Protein AF-K2BQQ5-F1 (afdb_monomer_lite)

Structure (mmCIF, N/CA/C/O backbone):
data_AF-K2BQQ5-F1
#
_entry.id   AF-K2BQQ5-F1
#
loop_
_atom_site.group_PDB
_atom_site.id
_atom_site.type_symbol
_atom_site.label_atom_id
_atom_site.label_alt_id
_atom_site.label_comp_id
_atom_site.label_asym_id
_atom_site.label_entity_id
_atom_site.label_seq_id
_atom_site.pdbx_PDB_ins_code
_atom_site.Cartn_x
_atom_site.Cartn_y
_atom_site.Cartn_z
_atom_site.occupancy
_atom_site.B_iso_or_equiv
_atom_site.auth_seq_id
_atom_site.auth_comp_id
_atom_site.auth_asym_id
_atom_site.auth_atom_id
_atom_site.pdbx_PDB_model_num
ATOM 1 N N . MET A 1 1 ? -31.093 -5.177 -7.494 1.00 52.03 1 MET A N 1
ATOM 2 C CA . MET A 1 1 ? -31.508 -5.587 -8.850 1.00 52.03 1 MET A CA 1
ATOM 3 C C . MET A 1 1 ? -31.051 -7.018 -9.042 1.00 52.03 1 MET A C 1
ATOM 5 O O . MET A 1 1 ? -29.874 -7.293 -8.826 1.00 52.03 1 MET A O 1
ATOM 9 N N . ARG A 1 2 ? -31.971 -7.949 -9.283 1.00 55.09 2 ARG A N 1
ATOM 10 C CA . ARG A 1 2 ? -31.617 -9.368 -9.445 1.00 55.09 2 ARG A CA 1
ATOM 11 C C . ARG A 1 2 ? -31.027 -9.550 -10.845 1.00 55.09 2 ARG A C 1
ATOM 13 O O . ARG A 1 2 ? -31.479 -8.901 -11.779 1.00 55.09 2 ARG A O 1
ATOM 20 N N . THR A 1 3 ? -30.048 -10.435 -11.018 1.00 44.47 3 THR A N 1
ATOM 21 C CA . THR A 1 3 ? -29.348 -10.665 -12.302 1.00 44.47 3 THR A CA 1
ATOM 22 C C . THR A 1 3 ? -30.302 -10.912 -13.482 1.00 44.47 3 THR A C 1
ATOM 24 O O . THR A 1 3 ? -30.025 -10.494 -14.602 1.00 44.47 3 THR A O 1
ATOM 27 N N . ALA A 1 4 ? -31.463 -11.520 -13.221 1.00 57.81 4 ALA A N 1
ATOM 28 C CA . ALA A 1 4 ? -32.513 -11.747 -14.213 1.00 57.81 4 ALA A CA 1
ATOM 29 C C . ALA A 1 4 ? -33.130 -10.449 -14.780 1.00 57.81 4 ALA A C 1
ATOM 31 O O . ALA A 1 4 ? -33.429 -10.393 -15.968 1.00 57.81 4 ALA A O 1
ATOM 32 N N . GLU A 1 5 ? -33.273 -9.398 -13.966 1.00 56.62 5 GLU A N 1
ATOM 33 C CA . GLU A 1 5 ? -33.827 -8.100 -14.394 1.00 56.62 5 GLU A CA 1
ATOM 34 C C . GLU A 1 5 ? -32.844 -7.345 -15.300 1.00 56.62 5 GLU A C 1
ATOM 36 O O . GLU A 1 5 ? -33.238 -6.698 -16.264 1.00 56.62 5 GLU A O 1
ATOM 41 N N . VAL A 1 6 ? -31.541 -7.472 -15.035 1.00 58.41 6 VAL A N 1
ATOM 42 C CA . VAL A 1 6 ? -30.493 -6.861 -15.869 1.00 58.41 6 VAL A CA 1
ATOM 43 C C . VAL A 1 6 ? -30.443 -7.525 -17.249 1.00 58.41 6 VAL A C 1
ATOM 45 O O . VAL A 1 6 ? -30.303 -6.845 -18.265 1.00 58.41 6 VAL A O 1
ATOM 48 N N . LEU A 1 7 ? -30.602 -8.850 -17.299 1.00 59.38 7 LEU A N 1
ATOM 49 C CA . LEU A 1 7 ? -30.617 -9.604 -18.553 1.00 59.38 7 LEU A CA 1
ATOM 50 C C . LEU A 1 7 ? -31.859 -9.305 -19.398 1.00 59.38 7 LEU A C 1
ATOM 52 O O . LEU A 1 7 ? -31.734 -9.205 -20.618 1.00 59.38 7 LEU A O 1
ATOM 56 N N . SER A 1 8 ? -33.032 -9.108 -18.785 1.00 62.56 8 SER A N 1
ATOM 57 C CA . SER A 1 8 ? -34.233 -8.730 -19.540 1.00 62.56 8 SER A CA 1
ATOM 58 C C . SER A 1 8 ? -34.084 -7.344 -20.173 1.00 62.56 8 SER A C 1
ATOM 60 O O . SER A 1 8 ? -34.366 -7.190 -21.356 1.00 62.56 8 SER A O 1
ATOM 62 N N . ILE A 1 9 ? -33.528 -6.368 -19.441 1.00 62.34 9 ILE A N 1
ATOM 63 C CA . ILE A 1 9 ? -33.223 -5.029 -19.974 1.00 62.34 9 ILE A CA 1
ATOM 64 C C . ILE A 1 9 ? -32.247 -5.120 -21.156 1.00 62.34 9 ILE A C 1
ATOM 66 O O . ILE A 1 9 ? -32.427 -4.441 -22.165 1.00 62.34 9 ILE A O 1
ATOM 70 N N . TYR A 1 10 ? -31.231 -5.983 -21.065 1.00 59.38 10 TYR A N 1
ATOM 71 C CA . TYR A 1 10 ? -30.264 -6.187 -22.146 1.00 59.38 10 TYR A CA 1
ATOM 72 C C . TYR A 1 10 ? -30.891 -6.833 -23.395 1.00 59.38 10 TYR A C 1
ATOM 74 O O . TYR A 1 10 ? -30.587 -6.439 -24.523 1.00 59.38 10 TYR A O 1
ATOM 82 N N . HIS A 1 11 ? -31.793 -7.801 -23.215 1.00 63.84 11 HIS A N 1
ATOM 83 C CA . HIS A 1 11 ? -32.534 -8.416 -24.319 1.00 63.84 11 HIS A CA 1
ATOM 84 C C . HIS A 1 11 ? -33.506 -7.438 -24.989 1.00 63.84 11 HIS A C 1
ATOM 86 O O . HIS A 1 11 ? -33.577 -7.406 -26.220 1.00 63.84 11 HIS A O 1
ATOM 92 N N . ASP A 1 12 ? -34.184 -6.601 -24.207 1.00 63.75 12 ASP A N 1
ATOM 93 C CA . ASP A 1 12 ? -35.063 -5.549 -24.720 1.00 63.75 12 ASP A CA 1
ATOM 94 C C . ASP A 1 12 ? -34.268 -4.488 -25.498 1.00 63.75 12 ASP A C 1
ATOM 96 O O . ASP A 1 12 ? -34.680 -4.073 -26.582 1.00 63.75 12 ASP A O 1
ATOM 100 N N . LEU A 1 13 ? -33.077 -4.115 -25.013 1.00 60.03 13 LEU A N 1
ATOM 101 C CA . LEU A 1 13 ? -32.143 -3.222 -25.709 1.00 60.03 13 LEU A CA 1
ATOM 102 C C . LEU A 1 13 ? -31.689 -3.789 -27.056 1.00 60.03 13 LEU A C 1
ATOM 104 O O . LEU A 1 13 ? -31.733 -3.085 -28.061 1.00 60.03 13 LEU A O 1
ATOM 108 N N . LYS A 1 14 ? -31.279 -5.063 -27.086 1.00 60.25 14 LYS A N 1
ATOM 109 C CA . LYS A 1 14 ? -30.797 -5.733 -28.303 1.00 60.25 14 LYS A CA 1
ATOM 110 C C . LYS A 1 14 ? -31.882 -5.846 -29.378 1.00 60.25 14 LYS A C 1
ATOM 112 O O . LYS A 1 14 ? -31.571 -5.795 -30.566 1.00 60.25 14 LYS A O 1
ATOM 117 N N . ASN A 1 15 ? -33.138 -6.015 -28.965 1.00 63.16 15 ASN A N 1
ATOM 118 C CA . ASN A 1 15 ? -34.256 -6.252 -29.876 1.00 63.16 15 ASN A CA 1
ATOM 119 C C . ASN A 1 15 ? -35.023 -4.977 -30.254 1.00 63.16 15 ASN A C 1
ATOM 121 O O . ASN A 1 15 ? -35.754 -4.976 -31.246 1.00 63.16 15 ASN A O 1
ATOM 125 N N . SER A 1 16 ? -34.866 -3.880 -29.510 1.00 56.69 16 SER A N 1
ATOM 126 C CA . SER A 1 16 ? -35.516 -2.618 -29.853 1.00 56.69 16 SER A CA 1
ATOM 127 C C . SER A 1 16 ? -34.658 -1.801 -30.828 1.00 56.69 16 SER A C 1
ATOM 129 O O . SER A 1 16 ? -33.499 -1.493 -30.568 1.00 56.69 16 SER A O 1
ATOM 131 N N . LYS A 1 17 ? -35.245 -1.359 -31.944 1.00 56.00 17 LYS A N 1
ATOM 132 C CA . LYS A 1 17 ? -34.658 -0.324 -32.820 1.00 56.00 17 LYS A CA 1
ATOM 133 C C . LYS A 1 17 ? -34.862 1.095 -32.257 1.00 56.00 17 LYS A C 1
ATOM 135 O O . LYS A 1 17 ? -34.929 2.051 -33.024 1.00 56.00 17 LYS A O 1
ATOM 140 N N . ASN A 1 18 ? -35.058 1.236 -30.943 1.00 52.03 18 ASN A N 1
ATOM 141 C CA . ASN A 1 18 ? -35.487 2.486 -30.325 1.00 52.03 18 ASN A CA 1
ATOM 142 C C . ASN A 1 18 ? -34.309 3.157 -29.588 1.00 52.03 18 ASN A C 1
ATOM 144 O O . ASN A 1 18 ? -33.896 2.664 -28.538 1.00 52.03 18 ASN A O 1
ATOM 148 N N . PRO A 1 19 ? -33.768 4.281 -30.093 1.00 52.72 19 PRO A N 1
ATOM 149 C CA . PRO A 1 19 ? -32.578 4.926 -29.528 1.00 52.72 19 PRO A CA 1
ATOM 150 C C . PRO A 1 19 ? -32.794 5.560 -28.138 1.00 52.72 19 PRO A C 1
ATOM 152 O O . PRO A 1 19 ? -31.834 6.014 -27.525 1.00 52.72 19 PRO A O 1
ATOM 155 N N . ASN A 1 20 ? -34.023 5.565 -27.606 1.00 52.50 20 ASN A N 1
ATOM 156 C CA . ASN A 1 20 ? -34.387 6.252 -26.360 1.00 52.50 20 ASN A CA 1
ATOM 157 C C . ASN A 1 20 ? -34.458 5.360 -25.099 1.00 52.50 20 ASN A C 1
ATOM 159 O O . ASN A 1 20 ? -34.984 5.797 -24.080 1.00 52.50 20 ASN A O 1
ATOM 163 N N . ILE A 1 21 ? -33.948 4.120 -25.102 1.00 50.88 21 ILE A N 1
ATOM 164 C CA . ILE A 1 21 ? -34.051 3.247 -23.907 1.00 50.88 21 ILE A CA 1
ATOM 165 C C . ILE A 1 21 ? -33.177 3.709 -22.723 1.00 50.88 21 ILE A C 1
ATOM 167 O O . ILE A 1 21 ? -33.479 3.373 -21.579 1.00 50.88 21 ILE A O 1
ATOM 171 N N . LEU A 1 22 ? -32.162 4.551 -22.940 1.00 46.50 22 LEU A N 1
ATOM 172 C CA . LEU A 1 22 ? -31.307 5.056 -21.854 1.00 46.50 22 LEU A CA 1
ATOM 173 C C . LEU A 1 22 ? -31.959 6.136 -20.966 1.00 46.50 22 LEU A C 1
ATOM 175 O O . LEU A 1 22 ? -31.332 6.571 -20.005 1.00 46.50 22 LEU A O 1
ATOM 179 N N . SER A 1 23 ? -33.195 6.567 -21.244 1.00 47.31 23 SER A N 1
ATOM 180 C CA . SER A 1 23 ? -33.850 7.655 -20.503 1.00 47.31 23 SER A CA 1
ATOM 181 C C . SER A 1 23 ? -35.069 7.244 -19.683 1.00 47.31 23 SER A C 1
ATOM 183 O O . SER A 1 23 ? -35.738 8.127 -19.151 1.00 47.31 23 SER A O 1
ATOM 185 N N . LYS A 1 24 ? -35.377 5.947 -19.519 1.00 47.53 24 LYS A N 1
ATOM 186 C CA . LYS A 1 24 ? -36.364 5.569 -18.496 1.00 47.53 24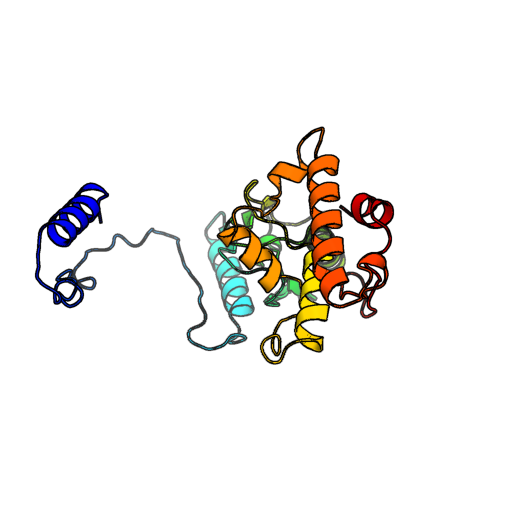 LYS A CA 1
ATOM 187 C C . LYS A 1 24 ? -35.735 5.850 -17.127 1.00 47.53 24 LYS A C 1
ATOM 189 O O . LYS A 1 24 ? -34.808 5.120 -16.766 1.00 47.53 24 LYS A O 1
ATOM 194 N N . PRO A 1 25 ? -36.185 6.872 -16.366 1.00 50.03 25 PRO A N 1
ATOM 195 C CA . PRO A 1 25 ? -35.745 7.010 -14.988 1.00 50.03 25 PRO A CA 1
ATOM 196 C C . PRO A 1 25 ? -36.033 5.679 -14.301 1.00 50.03 25 PRO A C 1
ATOM 198 O O . PRO A 1 25 ? -37.084 5.074 -14.534 1.00 50.03 25 PRO A O 1
ATOM 201 N N . LEU A 1 26 ? -35.071 5.188 -13.518 1.00 48.91 26 LEU A N 1
ATOM 202 C CA . LEU A 1 26 ? -35.299 4.055 -12.633 1.00 48.91 26 LEU A CA 1
ATOM 203 C C . LEU A 1 26 ? -36.566 4.378 -11.839 1.00 48.91 26 LEU A C 1
ATOM 205 O O . LEU A 1 26 ? -36.538 5.225 -10.954 1.00 48.91 26 LEU A O 1
ATOM 209 N N . ASN A 1 27 ? -37.681 3.726 -12.178 1.00 46.88 27 ASN A N 1
ATOM 210 C CA . ASN A 1 27 ? -38.967 3.882 -11.495 1.00 46.88 27 ASN A CA 1
ATOM 211 C C . ASN A 1 27 ? -38.942 3.069 -10.186 1.00 46.88 27 ASN A C 1
ATOM 213 O O . ASN A 1 27 ? -39.849 2.310 -9.859 1.00 46.88 27 ASN A O 1
ATOM 217 N N . LEU A 1 28 ? -37.802 3.154 -9.508 1.00 48.81 28 LEU A N 1
ATOM 218 C CA . LEU A 1 28 ? -37.502 2.631 -8.199 1.00 48.81 28 LEU A CA 1
ATOM 219 C C . LEU A 1 28 ? -37.540 3.853 -7.301 1.00 48.81 28 LEU A C 1
ATOM 221 O O . LEU A 1 28 ? -36.654 4.702 -7.371 1.00 48.81 28 LEU A O 1
ATOM 225 N N . ASP A 1 29 ? -38.573 3.950 -6.478 1.00 53.84 29 ASP A N 1
ATOM 226 C CA . ASP A 1 29 ? -38.572 4.893 -5.373 1.00 53.84 29 ASP A CA 1
ATOM 227 C C . ASP A 1 29 ? -37.562 4.385 -4.331 1.00 53.84 29 ASP A C 1
ATOM 229 O O . ASP A 1 29 ? -37.862 3.604 -3.428 1.00 53.84 29 ASP A O 1
ATOM 233 N N . ILE A 1 30 ? -36.299 4.773 -4.531 1.00 51.34 30 ILE A N 1
ATOM 234 C CA . ILE A 1 30 ? -35.154 4.385 -3.694 1.00 51.34 30 ILE A CA 1
ATOM 235 C C . ILE A 1 30 ? -35.372 4.849 -2.242 1.00 51.34 30 ILE A C 1
ATOM 237 O O . ILE A 1 30 ? -34.787 4.275 -1.321 1.00 51.34 30 ILE A O 1
ATOM 241 N N . LEU A 1 31 ? -36.223 5.864 -2.042 1.00 49.62 31 LEU A N 1
ATOM 242 C CA . LEU A 1 31 ? -36.568 6.439 -0.746 1.00 49.62 31 LEU A CA 1
ATOM 243 C C . LEU A 1 31 ? -37.692 5.660 -0.046 1.00 49.62 31 LEU A C 1
ATOM 245 O O . LEU A 1 31 ? -37.695 5.604 1.182 1.00 49.62 31 LEU A O 1
ATOM 249 N N . SER A 1 32 ? -38.605 5.027 -0.792 1.00 53.66 32 SER A N 1
ATOM 250 C CA . SER A 1 32 ? -39.644 4.145 -0.234 1.00 53.66 32 SER A CA 1
ATOM 251 C C . SER A 1 32 ? -39.184 2.704 -0.024 1.00 53.66 32 SER A C 1
ATOM 253 O O . SER A 1 32 ? -39.909 1.905 0.572 1.00 53.66 32 SER A O 1
ATOM 255 N N . MET A 1 33 ? -38.009 2.327 -0.537 1.00 53.94 33 MET A N 1
ATOM 256 C CA . MET A 1 33 ? -37.405 1.044 -0.199 1.00 53.94 33 MET A CA 1
ATOM 257 C C . MET A 1 33 ? -37.127 1.033 1.304 1.00 53.94 33 MET A C 1
ATOM 259 O O . MET A 1 33 ? -36.318 1.811 1.808 1.00 53.94 33 MET A O 1
ATOM 263 N N . ASN A 1 34 ? -37.817 0.146 2.021 1.00 52.16 34 ASN A N 1
ATOM 264 C CA . ASN A 1 34 ? -37.601 -0.098 3.439 1.00 52.16 34 ASN A CA 1
ATOM 265 C C . ASN A 1 34 ? -36.227 -0.774 3.582 1.00 52.16 34 ASN A C 1
ATOM 267 O O . ASN A 1 34 ? -36.113 -1.998 3.617 1.00 52.16 34 ASN A O 1
ATOM 271 N N . HIS A 1 35 ? -35.157 0.020 3.523 1.00 56.00 35 HIS A N 1
ATOM 272 C CA . HIS A 1 35 ? -33.807 -0.470 3.740 1.00 56.00 35 HIS A CA 1
ATOM 273 C C . HIS A 1 35 ? -33.745 -0.870 5.206 1.00 56.00 35 HIS A C 1
ATOM 275 O O . HIS A 1 35 ? -33.661 -0.006 6.081 1.00 56.00 35 HIS A O 1
ATOM 281 N N . GLU A 1 36 ? -33.776 -2.171 5.491 1.00 56.78 36 GLU A N 1
ATOM 282 C CA . GLU A 1 36 ? -33.209 -2.667 6.737 1.00 56.78 36 GLU A CA 1
ATOM 283 C C . GLU A 1 36 ? -31.756 -2.184 6.761 1.00 56.78 36 GLU A C 1
ATOM 285 O O . GLU A 1 36 ? -30.866 -2.755 6.124 1.00 56.78 36 GLU A O 1
ATOM 290 N N . LYS A 1 37 ? -31.517 -1.042 7.418 1.00 64.12 37 LYS A N 1
ATOM 291 C CA . LYS A 1 37 ? -30.169 -0.542 7.653 1.00 64.12 37 LYS A CA 1
ATOM 292 C C . LYS A 1 37 ? -29.438 -1.681 8.333 1.00 64.12 37 LYS A C 1
ATOM 294 O O . LYS A 1 37 ? -29.889 -2.132 9.385 1.00 64.12 37 LYS A O 1
ATOM 299 N N . ARG A 1 38 ? -28.330 -2.143 7.743 1.00 67.94 38 ARG A N 1
ATOM 300 C CA . ARG A 1 38 ? -27.499 -3.155 8.397 1.00 67.94 38 ARG A CA 1
ATOM 301 C C . ARG A 1 38 ? -27.178 -2.642 9.801 1.00 67.94 38 ARG A C 1
ATOM 303 O O . ARG A 1 38 ? -26.542 -1.586 9.912 1.00 67.94 38 ARG A O 1
ATOM 310 N N . PRO A 1 39 ? -27.658 -3.316 10.859 1.00 73.81 39 PRO A N 1
ATOM 311 C CA . PRO A 1 39 ? -27.447 -2.826 12.205 1.00 73.81 39 PRO A CA 1
ATOM 312 C C . PRO A 1 39 ? -25.942 -2.763 12.474 1.00 73.81 39 PRO A C 1
ATOM 314 O O . PRO A 1 39 ? -25.167 -3.564 11.951 1.00 73.81 39 PRO A O 1
ATOM 317 N N . ASN A 1 40 ? -25.524 -1.782 13.272 1.00 79.38 40 ASN A N 1
ATOM 318 C CA . ASN A 1 40 ? -24.129 -1.604 13.695 1.00 79.38 40 ASN A CA 1
ATOM 319 C C . ASN A 1 40 ? -23.122 -1.371 12.550 1.00 79.38 40 ASN A C 1
ATOM 321 O O . ASN A 1 40 ? -21.935 -1.631 12.718 1.00 79.38 40 ASN A O 1
ATOM 325 N N . SER A 1 41 ? -23.578 -0.873 11.398 1.00 83.94 41 SER A N 1
ATOM 326 C CA . SER A 1 41 ? -22.723 -0.543 10.253 1.00 83.94 41 SER A CA 1
ATOM 327 C C . SER A 1 41 ? -22.773 0.952 9.943 1.00 83.94 41 SER A C 1
ATOM 329 O O . SER A 1 41 ? -23.842 1.562 9.972 1.00 83.94 41 SER A O 1
ATOM 331 N N . ALA A 1 42 ? -21.624 1.541 9.616 1.00 86.12 42 ALA A N 1
ATOM 332 C CA . ALA A 1 42 ? -21.512 2.930 9.182 1.00 86.12 42 ALA A CA 1
ATOM 333 C C . ALA A 1 42 ? -20.458 3.054 8.073 1.00 86.12 42 ALA A C 1
ATOM 335 O O . ALA A 1 42 ? -19.422 2.394 8.135 1.00 86.12 42 ALA A O 1
ATOM 336 N N . SER A 1 43 ? -20.728 3.913 7.088 1.00 88.38 43 SER A N 1
ATOM 337 C CA . SER A 1 43 ? -19.748 4.376 6.098 1.00 88.38 43 SER A CA 1
ATOM 338 C C . SER A 1 43 ? -19.433 5.843 6.376 1.00 88.38 43 SER A C 1
ATOM 340 O O . SER A 1 43 ? -20.315 6.596 6.795 1.00 88.38 43 SER A O 1
ATOM 342 N N . VAL A 1 44 ? -18.180 6.239 6.168 1.00 87.38 44 VAL A N 1
ATOM 343 C CA . VAL A 1 44 ? -17.737 7.633 6.257 1.00 87.38 44 VAL A CA 1
ATOM 344 C C . VAL A 1 44 ? -17.085 7.984 4.930 1.00 87.38 44 VAL A C 1
ATOM 346 O O . VAL A 1 44 ? -16.051 7.423 4.573 1.00 87.38 44 VAL A O 1
A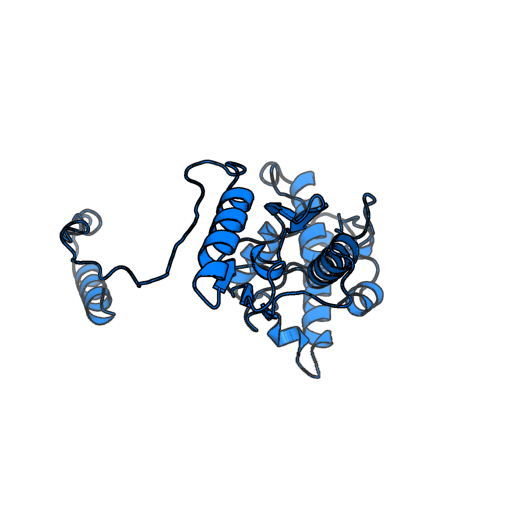TOM 349 N N . GLU A 1 45 ? -17.697 8.914 4.209 1.00 89.00 45 GLU A N 1
ATOM 350 C CA . GLU A 1 45 ? -17.305 9.308 2.856 1.00 89.00 45 GLU A CA 1
ATOM 351 C C . GLU A 1 45 ? -17.099 10.821 2.785 1.00 89.00 45 GLU A C 1
ATOM 353 O O . GLU A 1 45 ? -17.603 11.574 3.621 1.00 89.00 45 GLU A O 1
ATOM 358 N N . ASP A 1 46 ? -16.308 11.262 1.807 1.00 85.25 46 ASP A N 1
ATOM 359 C CA . ASP A 1 46 ? -16.108 12.685 1.539 1.00 85.25 46 ASP A CA 1
ATOM 360 C C . ASP A 1 46 ? -17.142 13.119 0.515 1.00 85.25 46 ASP A C 1
ATOM 362 O O . ASP A 1 46 ? -17.270 12.468 -0.519 1.00 85.25 46 ASP A O 1
ATOM 366 N N . ALA A 1 47 ? -17.849 14.212 0.777 1.00 87.19 47 ALA A N 1
ATOM 367 C CA . ALA A 1 47 ? -18.776 14.779 -0.198 1.00 87.19 47 ALA A CA 1
ATOM 368 C C . ALA A 1 47 ? -18.083 15.721 -1.202 1.00 87.19 47 ALA A C 1
ATOM 370 O O . ALA A 1 47 ? -18.728 16.189 -2.139 1.00 87.19 47 ALA A O 1
ATOM 371 N N . PHE A 1 48 ? -16.795 16.021 -1.001 1.00 85.44 48 PHE A N 1
ATOM 372 C CA . PHE A 1 48 ? -16.036 17.004 -1.770 1.00 85.44 48 PHE A CA 1
ATOM 373 C C . PHE A 1 48 ? -14.743 16.384 -2.334 1.00 85.44 48 PHE A C 1
ATOM 375 O O . PHE A 1 48 ? -14.685 15.195 -2.640 1.00 85.44 48 PHE A O 1
ATOM 382 N N . PHE A 1 49 ? -13.701 17.197 -2.524 1.00 79.75 49 PHE A N 1
ATOM 383 C CA . PHE A 1 49 ? -12.472 16.822 -3.230 1.00 79.75 49 PHE A CA 1
ATOM 384 C C . PHE A 1 49 ? -11.381 16.206 -2.336 1.00 79.75 49 PHE A C 1
ATOM 386 O O . PHE A 1 49 ? -10.234 16.109 -2.762 1.00 79.75 49 PHE A O 1
ATOM 393 N N . GLY A 1 50 ? -11.720 15.764 -1.121 1.00 78.94 50 GLY A N 1
ATOM 394 C CA . GLY A 1 50 ? -10.762 15.190 -0.171 1.00 78.94 50 GLY A CA 1
ATOM 395 C C . GLY A 1 50 ? -10.513 16.071 1.053 1.00 78.94 50 GLY A C 1
ATOM 396 O O . GLY A 1 50 ? -11.085 17.144 1.192 1.00 78.94 50 GLY A O 1
ATOM 397 N N . ASP A 1 51 ? -9.700 15.555 1.979 1.00 74.50 51 ASP A N 1
ATOM 398 C CA . ASP A 1 51 ? -9.210 16.246 3.185 1.00 74.50 51 ASP A CA 1
ATOM 399 C C . ASP A 1 51 ? -10.246 16.893 4.124 1.00 74.50 51 ASP A C 1
ATOM 401 O O . ASP A 1 51 ? -9.884 17.607 5.056 1.00 74.50 51 ASP A O 1
ATOM 405 N N . SER A 1 52 ? -11.529 16.529 4.020 1.00 81.00 52 SER A N 1
ATOM 406 C CA . SER A 1 52 ? -12.597 17.019 4.911 1.00 81.00 52 SER A CA 1
ATOM 407 C C . SER A 1 52 ? -12.529 16.481 6.359 1.00 81.00 52 SER A C 1
ATOM 409 O O . SER A 1 52 ? -13.486 16.611 7.119 1.00 81.00 52 SER A O 1
ATOM 411 N N . GLY A 1 53 ? -11.433 15.825 6.765 1.00 76.75 53 GLY A N 1
ATOM 412 C CA . GLY A 1 53 ? -11.247 15.319 8.135 1.00 76.75 53 GLY A CA 1
ATOM 413 C C . GLY A 1 53 ? -11.868 13.945 8.436 1.00 76.75 53 GLY A C 1
ATOM 414 O O . GLY A 1 53 ? -12.073 13.599 9.604 1.00 76.75 53 GLY A O 1
ATOM 415 N N . LYS A 1 54 ? -12.137 13.123 7.409 1.00 82.69 54 LYS A N 1
ATOM 416 C CA . LYS A 1 54 ? -12.723 11.769 7.545 1.00 82.69 54 LYS A CA 1
ATOM 417 C C . LYS A 1 54 ? -11.994 10.885 8.558 1.00 82.69 54 LYS A C 1
ATOM 419 O O . LYS A 1 54 ? -12.643 10.197 9.342 1.00 82.69 54 LYS A O 1
ATOM 424 N N . GLY A 1 55 ? -10.659 10.931 8.573 1.00 75.44 55 GLY A N 1
ATOM 425 C CA . GLY A 1 55 ? -9.832 10.132 9.483 1.00 75.44 55 GLY A CA 1
ATOM 426 C C . GLY A 1 55 ? -10.161 10.377 10.957 1.00 75.44 55 GLY A C 1
ATOM 427 O O . GLY A 1 55 ? -10.365 9.425 11.709 1.00 75.44 55 GLY A O 1
ATOM 428 N N . SER A 1 56 ? -10.336 11.644 11.348 1.00 78.12 56 SER A N 1
ATOM 429 C CA . SER A 1 56 ? -10.703 12.019 12.720 1.00 78.12 56 SER A CA 1
ATOM 430 C C . SER A 1 56 ? -12.111 11.540 13.092 1.00 78.12 56 SER A C 1
ATOM 432 O O . SER A 1 56 ? -12.338 11.039 14.197 1.00 78.12 56 SER A O 1
ATOM 434 N N . VAL A 1 57 ? -13.064 11.634 12.156 1.00 83.81 57 VAL A N 1
ATOM 435 C CA . VAL A 1 57 ? -14.432 11.119 12.345 1.00 83.81 57 VAL A CA 1
ATOM 436 C C . VAL A 1 57 ? -14.412 9.605 12.550 1.00 83.81 57 VAL A C 1
ATOM 438 O O . VAL A 1 57 ? -15.014 9.108 13.503 1.00 83.81 57 VAL A O 1
ATOM 441 N N . VAL A 1 58 ? -13.678 8.878 11.704 1.00 83.62 58 VAL A N 1
ATOM 442 C CA . VAL A 1 58 ? -13.511 7.423 11.806 1.00 83.62 58 VAL A CA 1
ATOM 443 C C . VAL A 1 58 ? -12.850 7.040 13.131 1.00 83.62 58 VAL A C 1
ATOM 445 O O . VAL A 1 58 ? -13.316 6.110 13.785 1.00 83.62 58 VAL A O 1
ATOM 448 N N . ALA A 1 59 ? -11.822 7.762 13.584 1.00 78.75 59 ALA A N 1
ATOM 449 C CA . ALA A 1 59 ? -11.166 7.501 14.867 1.00 78.75 59 ALA A CA 1
ATOM 450 C C . ALA A 1 59 ? -12.137 7.640 16.057 1.00 78.75 59 ALA A C 1
ATOM 452 O O . ALA A 1 59 ? -12.260 6.724 16.873 1.00 78.75 59 ALA A O 1
ATOM 453 N N . LYS A 1 60 ? -12.898 8.743 16.114 1.00 80.31 60 LYS A N 1
ATOM 454 C CA . LYS A 1 60 ? -13.918 8.978 17.155 1.00 80.31 60 LYS A CA 1
ATOM 455 C C . LYS A 1 60 ? -15.049 7.952 17.101 1.00 80.31 60 LYS A C 1
ATOM 457 O O . LYS A 1 60 ? -15.573 7.549 18.141 1.00 80.31 60 LYS A O 1
ATOM 462 N N . LEU A 1 61 ? -15.447 7.528 15.901 1.00 84.06 61 LEU A N 1
ATOM 463 C CA . LEU A 1 61 ? -16.467 6.498 15.730 1.00 84.06 61 LEU A CA 1
ATOM 464 C C . LEU A 1 61 ? -15.973 5.145 16.251 1.00 84.06 61 LEU A C 1
ATOM 466 O O . LEU A 1 61 ? -16.687 4.510 17.023 1.00 84.06 61 LEU A O 1
ATOM 470 N N . ASN A 1 62 ? -14.745 4.747 15.904 1.00 81.00 62 ASN A N 1
ATOM 471 C CA . ASN A 1 62 ? -14.118 3.536 16.434 1.00 81.00 62 ASN A CA 1
ATOM 472 C C . ASN A 1 62 ? -14.060 3.566 17.970 1.00 81.00 62 ASN A C 1
ATOM 474 O O . ASN A 1 62 ? -14.448 2.592 18.606 1.00 81.00 62 ASN A O 1
ATOM 478 N N . GLU A 1 63 ? -13.670 4.691 18.581 1.00 79.44 63 GLU A N 1
ATOM 479 C CA . GLU A 1 63 ? -13.642 4.832 20.046 1.00 79.44 63 GLU A CA 1
ATOM 480 C C . GLU A 1 63 ? -15.032 4.649 20.684 1.00 79.44 63 GLU A C 1
ATOM 482 O O . GLU A 1 63 ? -15.181 3.963 21.697 1.00 79.44 63 GLU A O 1
ATOM 487 N N . LYS A 1 64 ? -16.075 5.234 20.083 1.00 81.62 64 LYS A N 1
ATOM 488 C CA . LYS A 1 64 ? -17.455 5.085 20.568 1.00 81.62 64 LYS A CA 1
ATOM 489 C C . LYS A 1 64 ? -17.984 3.662 20.403 1.00 81.62 64 LYS A C 1
ATOM 491 O O . LYS A 1 64 ? -18.715 3.193 21.275 1.00 81.62 64 LYS A O 1
ATOM 496 N N . LEU A 1 65 ? -17.666 3.000 19.292 1.00 82.19 65 LEU A N 1
ATOM 497 C CA . LEU A 1 65 ? -18.133 1.645 19.000 1.00 82.19 65 LEU A CA 1
ATOM 498 C C . LEU A 1 65 ? -17.394 0.592 19.831 1.00 82.19 65 LEU A C 1
ATOM 500 O O . LEU A 1 65 ? -18.032 -0.353 20.283 1.00 82.19 65 LEU A O 1
ATOM 504 N N . ALA A 1 66 ? -16.109 0.802 20.126 1.00 78.88 66 ALA A N 1
ATOM 505 C CA . ALA A 1 66 ? -15.311 -0.103 20.955 1.00 78.88 66 ALA A CA 1
ATOM 506 C C . ALA A 1 66 ? -15.888 -0.274 22.369 1.00 78.88 66 ALA A C 1
ATOM 508 O O . ALA A 1 66 ? -15.836 -1.360 22.935 1.00 78.88 66 ALA A O 1
ATOM 509 N N . LYS A 1 67 ? -16.541 0.764 22.915 1.00 78.94 67 LYS A N 1
ATOM 510 C CA . LYS A 1 67 ? -17.249 0.695 24.211 1.00 78.94 67 LYS A CA 1
ATOM 511 C C . LYS A 1 67 ? -18.473 -0.232 24.191 1.00 78.94 67 LYS A C 1
ATOM 513 O O . LYS A 1 67 ? -18.991 -0.571 25.248 1.00 78.94 67 LYS A O 1
ATOM 518 N N . LYS A 1 68 ? -18.974 -0.596 23.007 1.00 79.81 68 LYS A N 1
ATOM 519 C CA . LYS A 1 68 ? -20.188 -1.406 22.820 1.00 79.81 68 LYS A CA 1
ATOM 520 C C . LYS A 1 68 ? -19.898 -2.841 22.379 1.00 79.81 68 LYS A C 1
ATOM 522 O O . LYS A 1 68 ? -20.815 -3.656 22.381 1.00 79.81 68 LYS A O 1
ATOM 527 N N . GLY A 1 69 ? -18.664 -3.149 21.982 1.00 80.75 69 GLY A N 1
ATOM 528 C CA . GLY A 1 69 ? -18.268 -4.475 21.520 1.00 80.75 69 GLY A CA 1
ATOM 529 C C . GLY A 1 69 ? -17.130 -4.436 20.504 1.00 80.75 69 GLY A C 1
ATOM 530 O O . GLY A 1 69 ? -16.452 -3.424 20.336 1.00 80.75 69 GLY A O 1
ATOM 531 N N . LYS A 1 70 ? -16.933 -5.563 19.811 1.00 83.88 70 LYS A N 1
ATOM 532 C CA . LYS A 1 70 ? -15.879 -5.727 18.804 1.00 83.88 70 LYS A CA 1
ATOM 533 C C . LYS A 1 70 ? -16.115 -4.813 17.599 1.00 83.88 70 LYS A C 1
ATOM 535 O O . LYS A 1 70 ? -17.218 -4.771 17.054 1.00 83.88 70 LYS A O 1
ATOM 540 N N . VAL A 1 71 ? -15.064 -4.123 17.160 1.00 88.69 71 VAL A N 1
ATOM 541 C CA . VAL A 1 71 ? -15.119 -3.167 16.046 1.00 88.69 71 VAL A CA 1
ATOM 542 C C . VAL A 1 71 ? -14.417 -3.726 14.816 1.00 88.69 71 VAL A C 1
ATOM 544 O O . VAL A 1 71 ? -13.308 -4.248 14.908 1.00 88.69 71 VAL A O 1
ATOM 547 N N . PHE A 1 72 ? -15.064 -3.575 13.661 1.00 90.88 72 PHE A N 1
ATOM 548 C CA . PHE A 1 72 ? -14.523 -3.913 12.350 1.00 90.88 72 PHE A CA 1
ATOM 549 C C . PHE A 1 72 ? -14.313 -2.612 11.571 1.00 90.88 72 PHE A C 1
ATOM 551 O O . PHE A 1 72 ? -15.276 -1.906 11.276 1.00 90.88 72 PHE A O 1
ATOM 558 N N . SER A 1 73 ? -13.062 -2.280 11.257 1.00 91.69 73 SER A N 1
ATOM 559 C CA . SER A 1 73 ? -12.695 -1.055 10.540 1.00 91.69 73 SER A CA 1
ATOM 560 C C . SER A 1 73 ? -12.184 -1.404 9.148 1.00 91.69 73 SER A C 1
ATOM 562 O O . SER A 1 73 ? -11.045 -1.832 8.988 1.00 91.69 73 SER A O 1
ATOM 564 N N . LEU A 1 74 ? -13.011 -1.194 8.130 1.00 92.62 74 LEU A N 1
ATOM 565 C CA . LEU A 1 74 ? -12.681 -1.491 6.738 1.00 92.62 74 LEU A CA 1
ATOM 566 C C . LEU A 1 74 ? -12.227 -0.228 6.006 1.00 92.62 74 LEU A C 1
ATOM 568 O O . LEU A 1 74 ? -12.905 0.798 6.064 1.00 92.62 74 LEU A O 1
ATOM 572 N N . ARG A 1 75 ? -11.142 -0.326 5.237 1.00 92.75 75 ARG A N 1
ATOM 573 C CA . ARG A 1 75 ? -10.848 0.638 4.175 1.00 92.75 75 ARG A CA 1
ATOM 574 C C . ARG A 1 75 ? -11.188 0.000 2.836 1.00 92.75 75 ARG A C 1
ATOM 576 O O . ARG A 1 75 ? -10.623 -1.021 2.464 1.00 92.75 75 ARG A O 1
ATOM 583 N N . ALA A 1 76 ? -12.195 0.563 2.171 1.00 91.00 76 ALA A N 1
ATOM 584 C CA . ALA A 1 76 ? -12.836 -0.086 1.032 1.00 91.00 76 ALA A CA 1
ATOM 585 C C . ALA A 1 76 ? -12.064 0.095 -0.280 1.00 91.00 76 ALA A C 1
ATOM 587 O O . ALA A 1 76 ? -11.968 -0.867 -1.038 1.00 91.00 76 ALA A O 1
ATOM 588 N N . ASN A 1 77 ? -11.537 1.302 -0.527 1.00 91.88 77 ASN A N 1
ATOM 589 C CA . ASN A 1 77 ? -10.941 1.709 -1.801 1.00 91.88 77 ASN A CA 1
ATOM 590 C C . ASN A 1 77 ? -9.743 2.658 -1.613 1.00 91.88 77 ASN A C 1
ATOM 592 O O . ASN A 1 77 ? -9.518 3.194 -0.523 1.00 91.88 77 ASN A O 1
ATOM 596 N N . GLY A 1 78 ? -9.020 2.915 -2.705 1.00 90.88 78 GLY A N 1
ATOM 597 C CA . GLY A 1 78 ? -7.919 3.880 -2.764 1.00 90.88 78 GLY A CA 1
ATOM 598 C C . GLY A 1 78 ? -6.560 3.236 -2.491 1.00 90.88 78 GLY A C 1
ATOM 599 O O . GLY A 1 78 ? -6.330 2.098 -2.865 1.00 90.88 78 GLY A O 1
ATOM 600 N N . GLY A 1 79 ? -5.652 3.961 -1.850 1.00 92.38 79 GLY A N 1
ATOM 601 C CA . GLY A 1 79 ? -4.317 3.477 -1.484 1.00 92.38 79 GLY A CA 1
ATOM 602 C C . GLY A 1 79 ? -3.677 4.432 -0.482 1.00 92.38 79 GLY A C 1
ATOM 603 O O . GLY A 1 79 ? -4.404 5.108 0.258 1.00 92.38 79 GLY A O 1
ATOM 604 N N . ALA A 1 80 ? -2.351 4.572 -0.522 1.00 89.31 80 ALA A N 1
ATOM 605 C CA . ALA A 1 80 ? -1.561 5.462 0.341 1.00 89.31 80 ALA A CA 1
ATOM 606 C C . ALA A 1 80 ? -1.750 6.980 0.069 1.00 89.31 80 ALA A C 1
ATOM 608 O O . ALA A 1 80 ? -0.885 7.792 0.385 1.00 89.31 80 ALA A O 1
ATOM 609 N N . ASN A 1 81 ? -2.874 7.378 -0.538 1.00 81.69 81 ASN A N 1
ATOM 610 C CA . ASN A 1 81 ? -3.151 8.757 -0.961 1.00 81.69 81 ASN A CA 1
ATOM 611 C C . ASN A 1 81 ? -3.654 9.664 0.158 1.00 81.69 81 ASN A C 1
ATOM 613 O O . ASN A 1 81 ? -3.511 10.876 0.066 1.00 81.69 81 ASN A O 1
ATOM 617 N N . ALA A 1 82 ? -4.321 9.094 1.160 1.00 73.31 82 ALA A N 1
ATOM 618 C CA . ALA A 1 82 ? -4.970 9.860 2.215 1.00 73.31 82 ALA A CA 1
ATOM 619 C C . ALA A 1 82 ? -4.330 9.529 3.556 1.00 73.31 82 ALA A C 1
ATOM 621 O O . ALA A 1 82 ? -4.298 8.354 3.931 1.00 73.31 82 ALA A O 1
ATOM 622 N N . GLY A 1 83 ? -3.878 10.564 4.264 1.00 78.31 83 GLY A N 1
ATOM 623 C CA . GLY A 1 83 ? -3.424 10.477 5.646 1.00 78.31 83 GLY A CA 1
ATOM 624 C C . GLY A 1 83 ? -4.606 10.604 6.602 1.00 78.31 83 GLY A C 1
ATOM 625 O O . GLY A 1 83 ? -5.315 11.610 6.618 1.00 78.31 83 GLY A O 1
ATOM 626 N N . HIS A 1 84 ? -4.849 9.571 7.400 1.00 82.62 84 HIS A N 1
ATOM 627 C CA . HIS A 1 84 ? -5.777 9.625 8.517 1.00 82.62 84 HIS A CA 1
ATOM 628 C C . HIS A 1 84 ? -4.987 9.868 9.791 1.00 82.62 84 HIS A C 1
ATOM 630 O O . HIS A 1 84 ? -4.163 9.049 10.179 1.00 82.62 84 HIS A O 1
ATOM 636 N N . GLU A 1 85 ? -5.266 10.991 10.440 1.00 84.25 85 GLU A N 1
ATOM 637 C CA . GLU A 1 85 ? -4.631 11.369 11.694 1.00 84.25 85 GLU A CA 1
ATOM 638 C C . GLU A 1 85 ? -5.579 11.151 12.876 1.00 84.25 85 GLU A C 1
ATOM 640 O O . GLU A 1 85 ? -6.774 11.468 12.803 1.00 84.25 85 GLU A O 1
ATOM 645 N N . ALA A 1 86 ? -5.035 10.637 13.976 1.00 81.69 86 ALA A N 1
ATOM 646 C CA . ALA A 1 86 ? -5.710 10.567 15.262 1.00 81.69 86 ALA A CA 1
ATOM 647 C C . ALA A 1 86 ? -4.739 10.873 16.409 1.00 81.69 86 ALA A C 1
ATOM 649 O O . ALA A 1 86 ? -3.574 10.485 16.364 1.00 81.69 86 ALA A O 1
ATOM 650 N N . ASP A 1 87 ? -5.245 11.523 17.456 1.00 83.56 87 ASP A N 1
ATOM 651 C CA . ASP A 1 87 ? -4.569 11.595 18.751 1.00 83.56 87 ASP A CA 1
ATOM 652 C C . ASP A 1 87 ? -5.028 10.412 19.609 1.00 83.56 87 ASP A C 1
ATOM 654 O O . ASP A 1 87 ? -6.228 10.226 19.842 1.00 83.56 87 ASP A O 1
ATOM 658 N N . ILE A 1 88 ? -4.077 9.584 20.032 1.00 81.88 88 ILE A N 1
ATOM 659 C CA . ILE A 1 88 ? -4.302 8.436 20.901 1.00 81.88 88 ILE A CA 1
ATOM 660 C C . ILE A 1 88 ? -3.441 8.629 22.146 1.00 81.88 88 ILE A C 1
ATOM 662 O O . ILE A 1 88 ? -2.225 8.470 22.101 1.00 81.88 88 ILE A O 1
ATOM 666 N N . ASN A 1 89 ? -4.079 8.966 23.269 1.00 81.62 89 ASN A N 1
ATOM 667 C CA . ASN A 1 89 ? -3.414 9.201 24.556 1.00 81.62 89 ASN A CA 1
ATOM 668 C C . ASN A 1 89 ? -2.303 10.273 24.487 1.00 81.62 89 ASN A C 1
ATOM 670 O O . ASN A 1 89 ? -1.239 10.098 25.077 1.00 81.62 89 ASN A O 1
ATOM 674 N N . GLY A 1 90 ? -2.530 11.368 23.752 1.00 84.75 90 GLY A N 1
ATOM 675 C CA . GLY A 1 90 ? -1.552 12.445 23.570 1.00 84.75 90 GLY A CA 1
ATOM 676 C C . GLY A 1 90 ? -0.467 12.135 22.538 1.00 84.75 90 GLY A C 1
ATOM 677 O O . GLY A 1 90 ? 0.485 12.903 22.398 1.00 84.75 90 GLY A O 1
ATOM 678 N N . LYS A 1 91 ? -0.582 11.009 21.824 1.00 87.31 91 LYS A N 1
ATOM 679 C CA . LYS A 1 91 ? 0.330 10.617 20.753 1.00 87.31 91 LYS A CA 1
ATOM 680 C C . LYS A 1 91 ? -0.374 10.734 19.407 1.00 87.31 91 LYS A C 1
ATOM 682 O O . LYS A 1 91 ? -1.409 10.110 19.172 1.00 87.31 91 LYS A O 1
ATOM 687 N N . LYS A 1 92 ? 0.205 11.528 18.511 1.00 89.00 92 LYS A N 1
ATOM 688 C CA . LYS A 1 92 ? -0.288 11.716 17.146 1.00 89.00 92 LYS A CA 1
ATOM 689 C C . LYS A 1 92 ? 0.116 10.526 16.279 1.00 89.00 92 LYS A C 1
ATOM 691 O O . LYS A 1 92 ? 1.303 10.264 16.117 1.00 89.00 92 LYS A O 1
ATOM 696 N N . ILE A 1 93 ? -0.868 9.842 15.705 1.00 89.62 93 ILE A N 1
ATOM 697 C CA . ILE A 1 93 ? -0.677 8.705 14.799 1.00 89.62 93 ILE A CA 1
ATOM 698 C C . ILE A 1 93 ? -1.247 9.063 13.438 1.00 89.62 93 ILE A C 1
ATOM 700 O O . ILE A 1 93 ? -2.376 9.549 13.344 1.00 89.62 93 ILE A O 1
ATOM 704 N N . VAL A 1 94 ? -0.478 8.784 12.386 1.00 89.62 94 VAL A N 1
ATOM 705 C CA . VAL A 1 94 ? -0.900 8.976 10.998 1.00 89.62 94 VAL A CA 1
ATOM 706 C C . VAL A 1 94 ? -0.838 7.640 10.268 1.00 89.62 94 VAL A C 1
ATOM 708 O O . VAL A 1 94 ? 0.214 7.009 10.223 1.00 89.62 94 VAL A O 1
ATOM 711 N N . THR A 1 95 ? -1.954 7.218 9.674 1.00 91.56 95 THR A N 1
ATOM 712 C CA . THR A 1 95 ? -2.015 6.023 8.818 1.00 91.56 95 THR A CA 1
ATOM 713 C C . THR A 1 95 ? -2.416 6.400 7.396 1.00 91.56 95 THR A C 1
ATOM 715 O O . THR A 1 95 ? -3.245 7.290 7.195 1.00 91.56 95 THR A O 1
ATOM 718 N N . HIS A 1 96 ? -1.841 5.735 6.394 1.00 92.12 96 HIS A N 1
ATOM 719 C CA . HIS A 1 96 ? -2.105 6.013 4.980 1.00 92.12 96 HIS A CA 1
ATOM 720 C C . HIS A 1 96 ? -2.807 4.857 4.290 1.00 92.12 96 HIS A C 1
ATOM 722 O O . HIS A 1 96 ? -3.751 5.094 3.548 1.00 92.12 96 HIS A O 1
ATOM 728 N N . GLN A 1 97 ? -2.407 3.617 4.542 1.00 93.94 97 GLN A N 1
ATOM 729 C CA . GLN A 1 97 ? -3.045 2.416 4.008 1.00 93.94 97 GLN A CA 1
ATOM 730 C C . GLN A 1 97 ? -3.801 1.675 5.103 1.00 93.94 97 GLN A C 1
ATOM 732 O O . GLN A 1 97 ? -4.925 1.217 4.878 1.00 93.94 97 GLN A O 1
ATOM 737 N N . ILE A 1 98 ? -3.231 1.622 6.309 1.00 94.38 98 ILE A N 1
ATOM 738 C CA . ILE A 1 98 ? -3.802 0.851 7.407 1.00 94.38 98 ILE A CA 1
ATOM 739 C C . ILE A 1 98 ? -5.047 1.570 7.958 1.00 94.38 98 ILE A C 1
ATOM 741 O O . ILE A 1 98 ? -5.010 2.776 8.237 1.00 94.38 98 ILE A O 1
ATOM 745 N N . PRO A 1 99 ? -6.194 0.879 8.116 1.00 92.88 99 PRO A N 1
ATOM 746 C CA . PRO A 1 99 ? -7.371 1.482 8.727 1.00 92.88 99 PRO A CA 1
ATOM 747 C C . PRO A 1 99 ? -7.083 1.932 10.165 1.00 92.88 99 PRO A C 1
ATOM 749 O O . PRO A 1 99 ? -6.615 1.145 10.984 1.00 92.88 99 PRO A O 1
ATOM 752 N N . MET A 1 100 ? -7.452 3.173 10.501 1.00 88.31 100 MET A N 1
ATOM 753 C CA . MET A 1 100 ? -7.185 3.781 11.816 1.00 88.31 100 MET A CA 1
ATOM 754 C C . MET A 1 100 ? -7.735 2.966 13.001 1.00 88.31 100 MET A C 1
ATOM 756 O O . MET A 1 100 ? -7.216 3.060 14.105 1.00 88.31 100 MET A O 1
ATOM 760 N N . GLY A 1 101 ? -8.755 2.124 12.800 1.00 88.88 101 GLY A N 1
ATOM 761 C CA . GLY A 1 101 ? -9.256 1.229 13.847 1.00 88.88 101 GLY A CA 1
ATOM 762 C C . GLY A 1 101 ? -8.220 0.235 14.395 1.00 88.88 101 GLY A C 1
ATOM 763 O O . GLY A 1 101 ? -8.431 -0.281 15.486 1.00 88.88 101 GLY A O 1
ATOM 764 N N . VAL A 1 102 ? -7.098 0.000 13.698 1.00 91.88 102 VAL A N 1
ATOM 765 C CA . VAL A 1 102 ? -6.026 -0.914 14.137 1.00 91.88 102 VAL A CA 1
ATOM 766 C C . VAL A 1 102 ? -5.366 -0.493 15.456 1.00 91.88 102 VAL A C 1
ATOM 768 O O . VAL A 1 102 ? -4.814 -1.324 16.159 1.00 91.88 102 VAL A O 1
ATOM 771 N N . VAL A 1 103 ? -5.435 0.790 15.825 1.00 90.25 103 VAL A N 1
ATOM 772 C CA . VAL A 1 103 ? -4.829 1.310 17.066 1.00 90.25 103 VAL A CA 1
ATOM 773 C C . VAL A 1 103 ? -5.660 0.984 18.313 1.00 90.25 103 VAL A C 1
ATOM 775 O O . VAL A 1 103 ? -5.370 1.470 19.406 1.00 90.25 103 VAL A O 1
ATOM 778 N N . LYS A 1 104 ? -6.758 0.236 18.152 1.00 87.75 104 LYS A N 1
ATOM 779 C CA . LYS A 1 104 ? -7.676 -0.132 19.229 1.00 87.75 104 LYS A CA 1
ATOM 780 C C . LYS A 1 104 ? -7.571 -1.618 19.532 1.00 87.75 104 LYS A C 1
ATOM 782 O O . LYS A 1 104 ? -7.782 -2.452 18.655 1.00 87.75 104 LYS A O 1
ATOM 787 N N . GLU A 1 105 ? -7.327 -1.906 20.805 1.00 87.88 105 GLU A N 1
ATOM 788 C CA . GLU A 1 105 ? -7.256 -3.261 21.340 1.00 87.88 105 GLU A CA 1
ATOM 789 C C . GLU A 1 105 ? -8.501 -4.080 20.972 1.00 87.88 105 GLU A C 1
ATOM 791 O O . GLU A 1 105 ? -9.637 -3.610 21.110 1.00 87.88 105 GLU A O 1
ATOM 796 N N . GLY A 1 106 ? -8.295 -5.297 20.464 1.00 83.69 106 GLY A N 1
ATOM 797 C CA . GLY A 1 106 ? -9.375 -6.216 20.084 1.00 83.69 106 GLY A CA 1
ATOM 798 C C . GLY A 1 106 ? -10.180 -5.825 18.833 1.00 83.69 106 GLY A C 1
ATOM 799 O O . GLY A 1 106 ? -11.063 -6.586 18.413 1.00 83.69 106 GLY A O 1
ATOM 800 N N . ALA A 1 107 ? -9.891 -4.682 18.201 1.00 89.94 107 ALA A N 1
ATOM 801 C CA . ALA A 1 107 ? -10.479 -4.327 16.914 1.00 89.94 107 ALA A CA 1
ATOM 802 C C . ALA A 1 107 ? -9.922 -5.211 15.788 1.00 89.94 107 ALA A C 1
ATOM 804 O O . ALA A 1 107 ? -8.897 -5.886 15.917 1.00 89.94 107 ALA A O 1
ATOM 805 N N . THR A 1 108 ? -10.619 -5.231 14.655 1.00 93.00 108 THR A N 1
ATOM 806 C CA . THR A 1 108 ? -10.127 -5.864 13.432 1.00 93.00 108 THR A CA 1
ATOM 807 C C . THR A 1 108 ? -10.184 -4.859 12.288 1.00 93.00 108 THR A C 1
ATOM 809 O O . THR A 1 108 ? -11.256 -4.400 11.891 1.00 93.00 108 THR A O 1
ATOM 812 N N . ALA A 1 109 ? -9.016 -4.485 11.784 1.00 94.19 109 ALA A N 1
ATOM 813 C CA . ALA A 1 109 ? -8.828 -3.611 10.643 1.00 94.19 109 ALA A CA 1
ATOM 814 C C . ALA A 1 109 ? -8.711 -4.446 9.362 1.00 94.19 109 ALA A C 1
ATOM 816 O O . ALA A 1 109 ? -7.992 -5.438 9.335 1.00 94.19 109 ALA A O 1
ATOM 817 N N . PHE A 1 110 ? -9.409 -4.043 8.301 1.00 95.81 110 PHE A N 1
ATOM 818 C CA . PHE A 1 110 ? -9.415 -4.741 7.017 1.00 95.81 110 PHE A CA 1
ATOM 819 C C . PHE A 1 110 ? -8.960 -3.826 5.884 1.00 95.81 110 PHE A C 1
ATOM 821 O O . PHE A 1 110 ? -9.531 -2.747 5.687 1.00 95.81 110 PHE A O 1
ATOM 828 N N . ILE A 1 111 ? -7.989 -4.294 5.106 1.00 96.31 111 ILE A N 1
ATOM 829 C CA . ILE A 1 111 ? -7.642 -3.746 3.793 1.00 96.31 111 ILE A CA 1
ATOM 830 C C . ILE A 1 111 ? -8.391 -4.565 2.738 1.00 96.31 111 ILE A C 1
ATOM 832 O O . ILE A 1 111 ? -8.221 -5.778 2.632 1.00 96.31 111 ILE A O 1
ATOM 836 N N . SER A 1 112 ? -9.277 -3.889 2.011 1.00 96.06 112 SER A N 1
ATOM 837 C CA . SER A 1 112 ? -10.141 -4.466 0.976 1.00 96.06 112 SER A CA 1
ATOM 838 C C . SER A 1 112 ? -9.401 -4.679 -0.342 1.00 96.06 112 SER A C 1
ATOM 840 O O . SER A 1 112 ? -8.576 -3.851 -0.720 1.00 96.06 112 SER A O 1
ATOM 842 N N . ARG A 1 113 ? -9.857 -5.652 -1.144 1.00 95.31 113 ARG A N 1
ATOM 843 C CA . ARG A 1 113 ? -9.460 -5.801 -2.558 1.00 95.31 113 ARG A CA 1
ATOM 844 C C . ARG A 1 113 ? -9.736 -4.585 -3.456 1.00 95.31 113 ARG A C 1
ATOM 846 O O . ARG A 1 113 ? -9.281 -4.550 -4.590 1.00 95.31 113 ARG A O 1
ATOM 853 N N . GLY A 1 114 ? -10.566 -3.644 -3.001 1.00 94.00 114 GLY A N 1
ATOM 854 C CA . GLY A 1 114 ? -10.829 -2.384 -3.707 1.00 94.00 114 GLY A CA 1
ATOM 855 C C . GLY A 1 114 ? -9.725 -1.338 -3.516 1.00 94.00 114 GLY A C 1
ATOM 856 O O . GLY A 1 114 ? -9.748 -0.293 -4.167 1.00 94.00 114 GLY A O 1
ATOM 857 N N . MET A 1 115 ? -8.775 -1.590 -2.613 1.00 95.75 115 MET A N 1
ATOM 858 C CA . MET A 1 115 ? -7.568 -0.786 -2.457 1.00 95.75 115 MET A CA 1
ATOM 859 C C . MET A 1 115 ? -6.446 -1.285 -3.359 1.00 95.75 115 MET A C 1
ATOM 861 O O . MET A 1 115 ? -6.455 -2.437 -3.756 1.00 95.75 115 MET A O 1
ATOM 865 N N . VAL A 1 116 ? -5.439 -0.452 -3.590 1.00 96.56 116 VAL A N 1
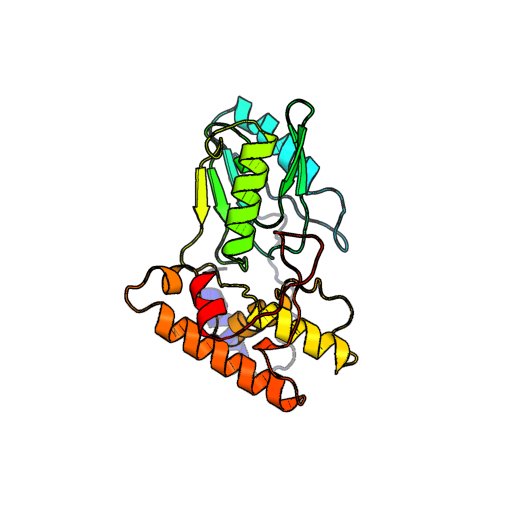ATOM 866 C CA . VAL A 1 116 ? -4.095 -0.897 -3.965 1.00 96.56 116 VAL A CA 1
ATOM 867 C C . VAL A 1 116 ? -3.170 -0.756 -2.754 1.00 96.56 116 VAL A C 1
ATOM 869 O O . VAL A 1 116 ? -3.322 0.187 -1.969 1.00 96.56 116 VAL A O 1
ATOM 872 N N . LEU A 1 117 ? -2.234 -1.689 -2.597 1.00 96.00 117 LEU A N 1
ATOM 873 C CA . LEU A 1 117 ? -1.362 -1.790 -1.429 1.00 96.00 117 LEU A CA 1
ATOM 874 C C . LEU A 1 117 ? 0.116 -1.794 -1.823 1.00 96.00 117 LEU A C 1
ATOM 876 O O . LEU A 1 117 ? 0.524 -2.581 -2.671 1.00 96.00 117 LEU A O 1
ATOM 880 N N . HIS A 1 118 ? 0.930 -0.968 -1.172 1.00 96.12 118 HIS A N 1
ATOM 881 C CA . HIS A 1 118 ? 2.388 -1.072 -1.235 1.00 96.12 118 HIS A CA 1
ATOM 882 C C . HIS A 1 118 ? 2.900 -1.857 -0.013 1.00 96.12 118 HIS A C 1
ATOM 884 O O . HIS A 1 118 ? 2.731 -1.357 1.104 1.00 96.12 118 HIS A O 1
ATOM 890 N N . PRO A 1 119 ? 3.526 -3.043 -0.181 1.00 94.50 119 PRO A N 1
ATOM 891 C CA . PRO A 1 119 ? 3.927 -3.907 0.938 1.00 94.50 119 PRO A CA 1
ATOM 892 C C . PRO A 1 119 ? 4.874 -3.231 1.935 1.00 94.50 119 PRO A C 1
ATOM 894 O O . PRO A 1 119 ? 4.574 -3.175 3.125 1.00 94.50 119 PRO A O 1
ATOM 897 N N . GLU A 1 120 ? 5.960 -2.628 1.444 1.00 93.12 120 GLU A N 1
ATOM 898 C CA . GLU A 1 120 ? 6.949 -1.941 2.290 1.00 93.12 120 GLU A CA 1
ATOM 899 C C . GLU A 1 120 ? 6.326 -0.798 3.114 1.00 93.12 120 GLU A C 1
ATOM 901 O O . GLU A 1 120 ? 6.516 -0.730 4.324 1.00 93.12 120 GLU A O 1
ATOM 906 N N . ASP A 1 121 ? 5.517 0.068 2.490 1.00 93.38 121 ASP A N 1
ATOM 907 C CA . ASP A 1 121 ? 4.800 1.145 3.183 1.00 93.38 121 ASP A CA 1
ATOM 908 C C . ASP A 1 121 ? 3.886 0.614 4.301 1.00 93.38 121 ASP A C 1
ATOM 910 O O . ASP A 1 121 ? 3.765 1.259 5.340 1.00 93.38 121 ASP A O 1
ATOM 914 N N . VAL A 1 122 ? 3.244 -0.550 4.121 1.00 94.56 122 VAL A N 1
ATOM 915 C CA . VAL A 1 122 ? 2.439 -1.163 5.191 1.00 94.56 122 VAL A CA 1
ATOM 916 C C . VAL A 1 122 ? 3.327 -1.565 6.361 1.00 94.56 122 VAL A C 1
ATOM 918 O O . VAL A 1 122 ? 2.981 -1.263 7.499 1.00 94.56 122 VAL A O 1
ATOM 921 N N . LEU A 1 123 ? 4.479 -2.190 6.108 1.00 94.12 123 LEU A N 1
ATOM 922 C CA . LEU A 1 123 ? 5.425 -2.554 7.169 1.00 94.12 123 LEU A CA 1
ATOM 923 C C . LEU A 1 123 ? 5.947 -1.316 7.913 1.00 94.12 123 LEU A C 1
ATOM 925 O O . LEU A 1 123 ? 6.008 -1.316 9.142 1.00 94.12 123 LEU A O 1
ATOM 929 N N . ILE A 1 124 ? 6.244 -0.240 7.183 1.00 93.75 124 ILE A N 1
ATOM 930 C CA . ILE A 1 124 ? 6.662 1.046 7.757 1.00 93.75 124 ILE A CA 1
ATOM 931 C C . ILE A 1 124 ? 5.550 1.655 8.617 1.00 93.75 124 ILE A C 1
ATOM 933 O O . ILE A 1 124 ? 5.817 2.151 9.710 1.00 93.75 124 ILE A O 1
ATOM 937 N N . GLU A 1 125 ? 4.294 1.611 8.164 1.00 94.94 125 GLU A N 1
ATOM 938 C CA . GLU A 1 125 ? 3.160 2.077 8.968 1.00 94.94 125 GLU A CA 1
ATOM 939 C C . GLU A 1 125 ? 2.975 1.247 10.244 1.00 94.94 125 GLU A C 1
ATOM 941 O O . GLU A 1 125 ? 2.697 1.824 11.295 1.00 94.94 125 GLU A O 1
ATOM 946 N N . ILE A 1 126 ? 3.149 -0.078 10.183 1.00 95.94 126 ILE A N 1
ATOM 947 C CA . ILE A 1 126 ? 3.085 -0.952 11.366 1.00 95.94 126 ILE A CA 1
ATOM 948 C C . ILE A 1 126 ? 4.156 -0.551 12.382 1.00 95.94 126 ILE A C 1
ATOM 950 O O . ILE A 1 126 ? 3.841 -0.326 13.551 1.00 95.94 126 ILE A O 1
ATOM 954 N N . ASP A 1 127 ? 5.404 -0.410 11.936 1.00 95.62 127 ASP A N 1
ATOM 955 C CA . ASP A 1 127 ? 6.518 0.007 12.788 1.00 95.62 127 ASP A CA 1
ATOM 956 C C . ASP A 1 127 ? 6.285 1.406 13.384 1.00 95.62 127 ASP A C 1
ATOM 958 O O . ASP A 1 127 ? 6.474 1.613 14.585 1.00 95.62 127 ASP A O 1
ATOM 962 N N . HIS A 1 128 ? 5.781 2.351 12.583 1.00 94.44 128 HIS A N 1
ATOM 963 C CA . HIS A 1 128 ? 5.406 3.678 13.063 1.00 94.44 128 HIS A CA 1
ATOM 964 C C . HIS A 1 128 ? 4.322 3.618 14.146 1.00 94.44 128 HIS A C 1
ATOM 966 O O . HIS A 1 128 ? 4.437 4.316 15.153 1.00 94.44 128 HIS A O 1
ATOM 972 N N . ILE A 1 129 ? 3.279 2.801 13.972 1.00 94.81 129 ILE A N 1
ATOM 973 C CA . ILE A 1 129 ? 2.203 2.647 14.961 1.00 94.81 129 ILE A CA 1
ATOM 974 C C . ILE A 1 129 ? 2.755 2.062 16.261 1.00 94.81 129 ILE A C 1
ATOM 976 O O . ILE A 1 129 ? 2.499 2.628 17.323 1.00 94.81 129 ILE A O 1
ATOM 980 N N . ASN A 1 130 ? 3.533 0.982 16.179 1.00 95.50 130 ASN A N 1
ATOM 981 C CA . ASN A 1 130 ? 4.109 0.298 17.338 1.00 95.50 130 ASN A CA 1
ATOM 982 C C . ASN A 1 130 ? 5.043 1.225 18.130 1.00 95.50 130 ASN A C 1
ATOM 984 O O . ASN A 1 130 ? 4.892 1.377 19.342 1.00 95.50 130 ASN A O 1
ATOM 988 N N . LYS A 1 131 ? 5.945 1.938 17.441 1.00 94.88 131 LYS A N 1
ATOM 989 C CA . LYS A 1 131 ? 6.847 2.927 18.058 1.00 94.88 131 LYS A CA 1
ATOM 990 C C . LYS A 1 131 ? 6.091 4.098 18.666 1.00 94.88 131 LYS A C 1
ATOM 992 O O . LYS A 1 131 ? 6.379 4.499 19.791 1.00 94.88 131 LYS A O 1
ATOM 997 N N . SER A 1 132 ? 5.117 4.640 17.934 1.00 94.00 132 SER A N 1
ATOM 998 C CA . SER A 1 132 ? 4.259 5.709 18.436 1.00 94.00 132 SER A CA 1
ATOM 999 C C . SER A 1 132 ? 3.551 5.249 19.701 1.00 94.00 132 SER A C 1
ATOM 1001 O O . SER A 1 132 ? 3.634 5.927 20.712 1.00 94.00 132 SER A O 1
ATOM 1003 N N . LEU A 1 133 ? 2.912 4.082 19.713 1.00 93.00 133 LEU A N 1
ATOM 1004 C CA . LEU A 1 133 ? 2.138 3.611 20.860 1.00 93.00 133 LEU A CA 1
ATOM 1005 C C . LEU A 1 133 ? 2.970 3.035 22.005 1.00 93.00 133 LEU A C 1
ATOM 1007 O O . LEU A 1 133 ? 2.450 3.009 23.117 1.00 93.00 133 LEU A O 1
ATOM 1011 N N . ASP A 1 134 ? 4.252 2.741 21.788 1.00 94.50 134 ASP A N 1
ATOM 1012 C CA . ASP A 1 134 ? 5.112 2.006 22.726 1.00 94.50 134 ASP A CA 1
ATOM 1013 C C . ASP A 1 134 ? 4.583 0.579 22.973 1.00 94.50 134 ASP A C 1
ATOM 1015 O O . ASP A 1 134 ? 4.402 0.134 24.105 1.00 94.50 134 ASP A O 1
ATOM 1019 N N . THR A 1 135 ? 4.260 -0.123 21.880 1.00 93.50 135 THR A N 1
ATOM 1020 C CA . THR A 1 135 ? 3.761 -1.507 21.890 1.00 93.50 135 THR A CA 1
ATOM 1021 C C . THR A 1 135 ? 4.645 -2.413 21.028 1.00 93.50 135 THR A C 1
ATOM 1023 O O . THR A 1 135 ? 5.201 -1.955 20.030 1.00 93.50 135 THR A O 1
ATOM 1026 N N . PRO A 1 136 ? 4.793 -3.707 21.375 1.00 94.00 136 PRO A N 1
ATOM 1027 C CA . PRO A 1 136 ? 5.596 -4.641 20.580 1.00 94.00 136 PRO A CA 1
ATOM 1028 C C . PRO A 1 136 ? 4.908 -5.052 19.269 1.00 94.00 136 PRO A C 1
ATOM 1030 O O . PRO A 1 136 ? 5.577 -5.427 18.309 1.00 94.00 136 PRO A O 1
ATOM 1033 N N . GLU A 1 137 ? 3.579 -4.978 19.227 1.00 95.44 137 GLU A N 1
ATOM 1034 C CA . GLU A 1 137 ? 2.747 -5.333 18.081 1.00 95.44 137 GLU A CA 1
ATOM 1035 C C . GLU A 1 137 ? 1.537 -4.396 17.964 1.00 95.44 137 GLU A C 1
ATOM 1037 O O . GLU A 1 137 ? 1.281 -3.565 18.846 1.00 95.44 137 GLU A O 1
ATOM 1042 N N . LEU A 1 138 ? 0.801 -4.531 16.856 1.00 95.12 138 LEU A N 1
ATOM 1043 C CA . LEU A 1 138 ? -0.416 -3.763 16.619 1.00 95.12 138 LEU A CA 1
ATOM 1044 C C . LEU A 1 138 ? -1.462 -4.095 17.700 1.00 95.12 138 LEU A C 1
ATOM 1046 O O . LEU A 1 138 ? -1.752 -5.273 17.897 1.00 95.12 138 LEU A O 1
ATOM 1050 N N . PRO A 1 139 ? -2.108 -3.097 18.332 1.00 91.94 139 PRO A N 1
ATOM 1051 C CA . PRO A 1 139 ? -3.169 -3.360 19.314 1.00 91.94 139 PRO A CA 1
ATOM 1052 C C . PRO A 1 139 ? -4.378 -4.103 18.718 1.00 91.94 139 PRO A C 1
ATOM 1054 O O . PRO A 1 139 ? -5.075 -4.875 19.372 1.00 91.94 139 PRO A O 1
ATOM 1057 N N . GLY A 1 140 ? -4.687 -3.821 17.454 1.00 92.12 140 GLY A N 1
ATOM 1058 C CA . GLY A 1 140 ? -5.758 -4.456 16.702 1.00 92.12 140 GLY A CA 1
ATOM 1059 C C . GLY A 1 140 ? -5.230 -5.489 15.712 1.00 92.12 140 GLY A C 1
ATOM 1060 O O . GLY A 1 140 ? -4.084 -5.456 15.276 1.00 92.12 140 GLY A O 1
ATOM 1061 N N . ASN A 1 141 ? -6.122 -6.367 15.264 1.00 94.31 141 ASN A N 1
ATOM 1062 C CA . ASN A 1 141 ? -5.807 -7.345 14.228 1.00 94.31 141 ASN A CA 1
ATOM 1063 C C . ASN A 1 141 ? -5.880 -6.687 12.849 1.00 94.31 141 ASN A C 1
ATOM 1065 O O . ASN A 1 141 ? -6.922 -6.128 12.503 1.00 94.31 141 ASN A O 1
ATOM 1069 N N . LEU A 1 142 ? -4.828 -6.791 12.040 1.00 96.81 142 LEU A N 1
ATOM 1070 C CA . LEU A 1 142 ? -4.844 -6.361 10.642 1.00 96.81 142 LEU A CA 1
ATOM 1071 C C . LEU A 1 142 ? -5.090 -7.562 9.724 1.00 96.81 142 LEU A C 1
ATOM 1073 O O . LEU A 1 142 ? -4.361 -8.546 9.769 1.00 96.81 142 LEU A O 1
ATOM 1077 N N . ILE A 1 143 ? -6.107 -7.468 8.872 1.00 97.00 143 ILE A N 1
ATOM 1078 C CA . ILE A 1 143 ? -6.418 -8.455 7.839 1.00 97.00 143 ILE A CA 1
ATOM 1079 C C . ILE A 1 143 ? -6.322 -7.778 6.476 1.00 97.00 143 ILE A C 1
ATOM 1081 O O . ILE A 1 143 ? -6.924 -6.730 6.239 1.00 97.00 143 ILE A O 1
ATOM 1085 N N . ILE A 1 144 ? -5.580 -8.398 5.565 1.00 97.31 144 ILE A N 1
ATOM 1086 C CA . ILE A 1 144 ? -5.407 -7.932 4.191 1.00 97.31 144 ILE A CA 1
ATOM 1087 C C . ILE A 1 144 ? -6.090 -8.945 3.276 1.00 97.31 144 ILE A C 1
ATOM 1089 O O . ILE A 1 144 ? -5.826 -10.144 3.369 1.00 97.31 144 ILE A O 1
ATOM 1093 N N . ASP A 1 145 ? -7.000 -8.487 2.414 1.00 97.12 145 ASP A N 1
ATOM 1094 C CA . ASP A 1 145 ? -7.600 -9.358 1.402 1.00 97.12 145 ASP A CA 1
ATOM 1095 C C . ASP A 1 145 ? -6.504 -9.842 0.443 1.00 97.12 145 ASP A C 1
ATOM 1097 O O . ASP A 1 145 ? -5.776 -9.034 -0.138 1.00 97.12 145 ASP A O 1
ATOM 1101 N N . TYR A 1 146 ? -6.412 -11.157 0.247 1.00 95.31 146 TYR A N 1
ATOM 1102 C CA . TYR A 1 146 ? -5.461 -11.790 -0.668 1.00 95.31 146 TYR A CA 1
ATOM 1103 C C . TYR A 1 146 ? -5.539 -11.223 -2.091 1.00 95.31 146 TYR A C 1
ATOM 1105 O O . TYR A 1 146 ? -4.539 -11.181 -2.796 1.00 95.31 146 TYR A O 1
ATOM 1113 N N . ASN A 1 147 ? -6.708 -10.762 -2.535 1.00 96.19 147 ASN A N 1
ATOM 1114 C CA . ASN A 1 147 ? -6.878 -10.207 -3.876 1.00 96.19 147 ASN A CA 1
ATOM 1115 C C . ASN A 1 147 ? -6.619 -8.698 -3.943 1.00 96.19 147 ASN A C 1
ATOM 1117 O O . ASN A 1 147 ? -6.942 -8.103 -4.966 1.00 96.19 147 ASN A O 1
ATOM 1121 N N . THR A 1 148 ? -6.088 -8.074 -2.886 1.00 97.69 148 THR A N 1
ATOM 1122 C CA . THR A 1 148 ? -5.686 -6.659 -2.911 1.00 97.69 148 THR A CA 1
ATOM 1123 C C . THR A 1 148 ? -4.565 -6.469 -3.930 1.00 97.69 148 THR A C 1
ATOM 1125 O O . THR A 1 148 ? -3.506 -7.078 -3.761 1.00 97.69 148 THR A O 1
ATOM 1128 N N . PRO A 1 149 ? -4.776 -5.673 -4.992 1.00 98.12 149 PRO A N 1
ATOM 1129 C CA . PRO A 1 149 ? -3.738 -5.376 -5.966 1.00 98.12 149 PRO A CA 1
ATOM 1130 C C . PRO A 1 149 ? -2.567 -4.603 -5.357 1.00 98.12 149 PRO A C 1
ATOM 1132 O O . PRO A 1 149 ? -2.727 -3.861 -4.386 1.00 98.12 149 PRO A O 1
ATOM 1135 N N . LEU A 1 150 ? -1.387 -4.759 -5.944 1.00 97.81 150 LEU A N 1
ATOM 1136 C CA . LEU A 1 150 ? -0.165 -4.125 -5.472 1.00 97.81 150 LEU A CA 1
ATOM 1137 C C . LEU A 1 150 ? 0.062 -2.769 -6.150 1.00 97.81 150 LEU A C 1
ATOM 1139 O O . LEU A 1 150 ? -0.122 -2.620 -7.354 1.00 97.81 150 LEU A O 1
ATOM 1143 N N . ALA A 1 151 ? 0.520 -1.791 -5.375 1.00 96.69 151 ALA A N 1
ATOM 1144 C CA . ALA A 1 151 ? 1.113 -0.553 -5.864 1.00 96.69 151 ALA A CA 1
ATOM 1145 C C . ALA A 1 151 ? 2.602 -0.583 -5.516 1.00 96.69 151 ALA A C 1
ATOM 1147 O O . ALA A 1 151 ? 2.966 -0.408 -4.364 1.00 96.69 151 ALA A O 1
ATOM 1148 N N . LEU A 1 152 ? 3.447 -0.859 -6.504 1.00 97.12 152 LEU A N 1
ATOM 1149 C CA . LEU A 1 152 ? 4.891 -1.094 -6.347 1.00 97.12 152 LEU A CA 1
ATOM 1150 C C . LEU A 1 152 ? 5.726 0.121 -6.788 1.00 97.12 152 LEU A C 1
ATOM 1152 O O . LEU A 1 152 ? 5.221 1.020 -7.461 1.00 97.12 152 LEU A O 1
ATOM 1156 N N . ASP A 1 153 ? 7.025 0.135 -6.486 1.00 97.06 153 ASP A N 1
ATOM 1157 C CA . ASP A 1 153 ? 7.934 1.206 -6.930 1.00 97.06 153 ASP A CA 1
ATOM 1158 C C . ASP A 1 153 ? 7.998 1.382 -8.452 1.00 97.06 153 ASP A C 1
ATOM 1160 O O . ASP A 1 153 ? 8.170 2.499 -8.936 1.00 97.06 153 ASP A O 1
ATOM 1164 N N . THR A 1 154 ? 7.802 0.306 -9.213 1.00 98.12 154 THR A N 1
ATOM 1165 C CA . THR A 1 154 ? 7.628 0.335 -10.674 1.00 98.12 154 THR A CA 1
ATOM 1166 C C . THR A 1 154 ? 6.512 1.299 -11.090 1.00 98.12 154 THR A C 1
ATOM 1168 O O . THR A 1 154 ? 6.691 2.128 -11.983 1.00 98.12 154 THR A O 1
ATOM 1171 N N . HIS A 1 155 ? 5.385 1.266 -10.374 1.00 97.50 155 HIS A N 1
ATOM 1172 C CA . HIS A 1 155 ? 4.247 2.154 -10.584 1.00 97.50 155 HIS A CA 1
ATOM 1173 C C . HIS A 1 155 ? 4.570 3.596 -10.195 1.00 97.50 155 HIS A C 1
ATOM 1175 O O . HIS A 1 155 ? 4.209 4.516 -10.925 1.00 97.50 155 HIS A O 1
ATOM 1181 N N . ARG A 1 156 ? 5.266 3.812 -9.069 1.00 96.38 156 ARG A N 1
ATOM 1182 C CA . ARG A 1 156 ? 5.722 5.151 -8.647 1.00 96.38 156 ARG A CA 1
ATOM 1183 C C . ARG A 1 156 ? 6.653 5.772 -9.685 1.00 96.38 156 ARG A C 1
ATOM 1185 O O . ARG A 1 156 ? 6.516 6.947 -10.021 1.00 96.38 156 ARG A O 1
ATOM 1192 N N . ALA A 1 157 ? 7.577 4.977 -10.217 1.00 97.31 157 ALA A N 1
ATOM 1193 C CA . ALA A 1 157 ? 8.519 5.410 -11.235 1.00 97.31 157 ALA A CA 1
ATOM 1194 C C . ALA A 1 157 ? 7.806 5.773 -12.540 1.00 97.31 157 ALA A C 1
ATOM 1196 O O . ALA A 1 157 ? 8.042 6.847 -13.091 1.00 97.31 157 ALA A O 1
ATOM 1197 N N . TYR A 1 158 ? 6.878 4.933 -13.000 1.00 96.62 158 TYR A N 1
ATOM 1198 C CA . TYR A 1 158 ? 6.094 5.228 -14.196 1.00 96.62 158 TYR A CA 1
ATOM 1199 C C . TYR A 1 158 ? 5.204 6.459 -14.029 1.00 96.62 158 TYR A C 1
ATOM 1201 O O . TYR A 1 158 ? 5.155 7.299 -14.922 1.00 96.62 158 TYR A O 1
ATOM 1209 N N . GLU A 1 159 ? 4.564 6.621 -12.869 1.00 94.69 159 GLU A N 1
ATOM 1210 C CA . GLU A 1 159 ? 3.811 7.833 -12.533 1.00 94.69 159 GLU A CA 1
ATOM 1211 C C . GLU A 1 159 ? 4.709 9.079 -12.593 1.00 94.69 159 GLU A C 1
ATOM 1213 O O . GLU A 1 159 ? 4.338 10.079 -13.204 1.00 94.69 159 GLU A O 1
ATOM 1218 N N . SER A 1 160 ? 5.925 9.004 -12.041 1.00 94.31 160 SER A N 1
ATOM 1219 C CA . SER A 1 160 ? 6.919 10.084 -12.109 1.00 94.31 160 SER A CA 1
ATOM 1220 C C . SER A 1 160 ? 7.296 10.442 -13.551 1.00 94.31 160 SER A C 1
ATOM 1222 O O . SER A 1 160 ? 7.350 11.625 -13.892 1.00 94.31 160 SER A O 1
ATOM 1224 N N . VAL A 1 161 ? 7.498 9.443 -14.416 1.00 94.88 161 VAL A N 1
ATOM 1225 C CA . VAL A 1 161 ? 7.779 9.656 -15.846 1.00 94.88 161 VAL A CA 1
ATOM 1226 C C . VAL A 1 161 ? 6.585 10.306 -16.541 1.00 94.88 161 VAL A C 1
ATOM 1228 O O . VAL A 1 161 ? 6.749 11.331 -17.196 1.00 94.88 161 VAL A O 1
ATOM 1231 N N . LEU A 1 162 ? 5.368 9.790 -16.349 1.00 93.12 162 LEU A N 1
ATOM 1232 C CA . LEU A 1 162 ? 4.162 10.368 -16.950 1.00 93.12 162 LEU A CA 1
ATOM 1233 C C . LEU A 1 162 ? 3.934 11.821 -16.517 1.00 93.12 162 LEU A C 1
ATOM 1235 O O . LEU A 1 162 ? 3.522 12.646 -17.333 1.00 93.12 162 LEU A O 1
ATOM 1239 N N . ASN A 1 163 ? 4.222 12.155 -15.260 1.00 91.00 163 ASN A N 1
ATOM 1240 C CA . ASN A 1 163 ? 4.105 13.518 -14.745 1.00 91.00 163 ASN A CA 1
ATOM 1241 C C . ASN A 1 163 ? 5.076 14.502 -15.418 1.00 91.00 163 ASN A C 1
ATOM 1243 O O . ASN A 1 163 ? 4.768 15.691 -15.501 1.00 91.00 163 ASN A O 1
ATOM 1247 N N . GLN A 1 164 ? 6.244 14.024 -15.857 1.00 90.44 164 GLN A N 1
ATOM 1248 C CA . GLN A 1 164 ? 7.275 14.837 -16.511 1.00 90.44 164 GLN A CA 1
ATOM 1249 C C . GLN A 1 164 ? 7.046 14.941 -18.022 1.00 90.44 164 GLN A C 1
ATOM 1251 O O . GLN A 1 164 ? 7.168 16.022 -18.593 1.00 90.44 164 GLN A O 1
ATOM 1256 N N . GLU A 1 165 ? 6.691 13.825 -18.654 1.00 90.62 165 GLU A N 1
ATOM 1257 C CA . GLU A 1 165 ? 6.650 13.688 -20.112 1.00 90.62 165 GLU A CA 1
ATOM 1258 C C . GLU A 1 165 ? 5.258 13.990 -20.705 1.00 90.62 165 GLU A C 1
ATOM 1260 O O . GLU A 1 165 ? 5.109 14.119 -21.920 1.00 90.62 165 GLU A O 1
ATOM 1265 N N . THR A 1 166 ? 4.213 14.122 -19.875 1.00 85.38 166 THR A N 1
ATOM 1266 C CA . THR A 1 166 ? 2.839 14.393 -20.337 1.00 85.38 166 THR A CA 1
ATOM 1267 C C . THR A 1 166 ? 2.217 15.618 -19.668 1.00 85.38 166 THR A C 1
ATOM 1269 O O . THR A 1 166 ? 2.568 16.020 -18.560 1.00 85.38 166 THR A O 1
ATOM 1272 N N . THR A 1 167 ? 1.226 16.219 -20.328 1.00 81.56 167 THR A N 1
ATOM 1273 C CA . THR A 1 167 ? 0.464 17.348 -19.771 1.00 81.56 1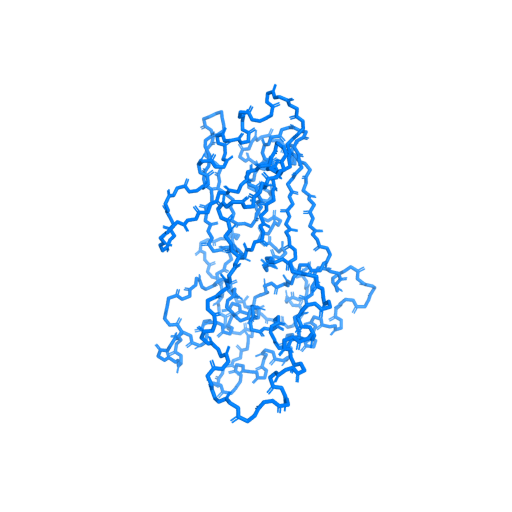67 THR A CA 1
ATOM 1274 C C . THR A 1 167 ? -0.619 16.911 -18.780 1.00 81.56 167 THR A C 1
ATOM 1276 O O . THR A 1 167 ? -1.036 17.721 -17.951 1.00 81.56 167 THR A O 1
ATOM 1279 N N . GLY A 1 168 ? -1.060 15.647 -18.851 1.00 72.81 168 GLY A N 1
ATOM 1280 C CA . GLY A 1 168 ? -2.182 15.099 -18.082 1.00 72.81 168 GLY A CA 1
ATOM 1281 C C . GLY A 1 168 ? -1.818 14.441 -16.746 1.00 72.81 168 GLY A C 1
ATOM 1282 O O . GLY A 1 168 ? -2.706 14.263 -15.922 1.00 72.81 168 GLY A O 1
ATOM 1283 N N . GLY A 1 169 ? -0.546 14.107 -16.493 1.00 64.62 169 GLY A N 1
ATOM 1284 C CA . GLY A 1 169 ? -0.119 13.465 -15.233 1.00 64.62 169 GLY A CA 1
ATOM 1285 C C . GLY A 1 169 ? -0.144 14.380 -13.997 1.00 64.62 169 GLY A C 1
ATOM 1286 O O . GLY A 1 169 ? 0.008 13.935 -12.861 1.00 64.62 169 GLY A O 1
ATOM 1287 N N . ARG A 1 170 ? -0.352 15.685 -14.186 1.00 68.25 170 ARG A N 1
ATOM 1288 C CA . ARG A 1 170 ? -0.296 16.679 -13.106 1.00 68.25 170 ARG A CA 1
ATOM 1289 C C . ARG A 1 170 ? -1.402 16.424 -12.072 1.00 68.25 170 ARG A C 1
ATOM 1291 O O . ARG A 1 170 ? -2.576 16.387 -12.420 1.00 68.25 170 ARG A O 1
ATOM 1298 N N . GLY A 1 171 ? -1.018 16.301 -10.800 1.00 69.19 171 GLY A N 1
ATOM 1299 C CA . GLY A 1 171 ? -1.945 16.110 -9.674 1.00 69.19 171 GLY A CA 1
ATOM 1300 C C . GLY A 1 171 ? -1.982 14.696 -9.088 1.00 69.19 171 GLY A C 1
ATOM 1301 O O . GLY A 1 171 ? -2.768 14.447 -8.176 1.00 69.19 171 GLY A O 1
ATOM 1302 N N . SER A 1 172 ? -1.143 13.775 -9.569 1.00 79.12 172 SER A N 1
ATOM 1303 C CA . SER A 1 172 ? -0.939 12.488 -8.901 1.00 79.12 172 SER A CA 1
ATOM 1304 C C . SER A 1 172 ? -0.127 12.624 -7.604 1.00 79.12 172 SER A C 1
ATOM 1306 O O . SER A 1 172 ? 0.596 13.599 -7.394 1.00 79.12 172 SER A O 1
ATOM 1308 N N . THR A 1 173 ? -0.248 11.637 -6.712 1.00 82.62 173 THR A N 1
ATOM 1309 C CA . THR A 1 173 ? 0.410 11.639 -5.393 1.00 82.62 173 THR A CA 1
ATOM 1310 C C . THR A 1 173 ? 1.867 11.171 -5.444 1.00 82.62 173 THR A C 1
ATOM 1312 O O . THR A 1 173 ? 2.562 11.248 -4.432 1.00 82.62 173 THR A O 1
ATOM 1315 N N . GLY A 1 174 ? 2.339 10.659 -6.588 1.00 89.00 174 GLY A N 1
ATOM 1316 C CA . GLY A 1 174 ? 3.664 10.040 -6.715 1.00 89.00 174 GLY A CA 1
ATOM 1317 C C . GLY A 1 174 ? 3.793 8.714 -5.955 1.00 89.00 174 GLY A C 1
ATOM 1318 O O . GLY A 1 174 ? 4.904 8.240 -5.722 1.00 89.00 17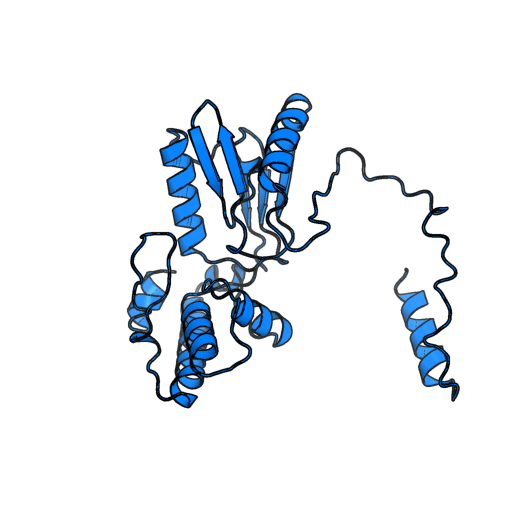4 GLY A O 1
ATOM 1319 N N . ARG A 1 175 ? 2.665 8.136 -5.517 1.00 92.31 175 ARG A N 1
ATOM 1320 C CA . ARG A 1 175 ? 2.588 6.881 -4.754 1.00 92.31 175 ARG A CA 1
ATOM 1321 C C . ARG A 1 175 ? 2.308 5.663 -5.639 1.00 92.31 175 ARG A C 1
ATOM 1323 O O . ARG A 1 175 ? 2.187 4.563 -5.113 1.00 92.31 175 ARG A O 1
ATOM 1330 N N . GLY A 1 176 ? 2.226 5.836 -6.958 1.00 94.00 176 GLY A N 1
ATOM 1331 C CA . GLY A 1 176 ? 1.998 4.764 -7.927 1.00 94.00 176 GLY A CA 1
ATOM 1332 C C . GLY A 1 176 ? 0.544 4.294 -7.994 1.00 94.00 176 GLY A C 1
ATOM 1333 O O . GLY A 1 176 ? 0.255 3.267 -8.603 1.00 94.00 176 GLY A O 1
ATOM 1334 N N . ILE A 1 177 ? -0.393 5.027 -7.384 1.00 93.94 177 ILE A N 1
ATOM 1335 C CA . ILE A 1 177 ? -1.782 4.571 -7.263 1.00 93.94 177 ILE A CA 1
ATOM 1336 C C . ILE A 1 177 ? -2.502 4.609 -8.606 1.00 93.94 177 ILE A C 1
ATOM 1338 O O . ILE A 1 177 ? -3.265 3.690 -8.904 1.00 93.94 177 ILE A O 1
ATOM 1342 N N . ALA A 1 178 ? -2.272 5.638 -9.426 1.00 92.44 178 ALA A N 1
ATOM 1343 C CA . ALA A 1 178 ? -2.923 5.719 -10.727 1.00 92.44 178 ALA A CA 1
ATOM 1344 C C . ALA A 1 178 ? -2.460 4.584 -11.662 1.00 92.44 178 ALA A C 1
ATOM 1346 O O . ALA A 1 178 ? -3.336 3.848 -12.123 1.00 92.44 178 ALA A O 1
ATOM 1347 N N . PRO A 1 179 ? -1.149 4.341 -11.878 1.00 94.94 179 PRO A N 1
ATOM 1348 C CA . PRO A 1 179 ? -0.705 3.194 -12.670 1.00 94.94 179 PRO A CA 1
ATOM 1349 C C . PRO A 1 179 ? -1.169 1.842 -12.116 1.00 94.94 179 PRO A C 1
ATOM 1351 O O . PRO A 1 179 ? -1.633 1.011 -12.889 1.00 94.94 179 PRO A O 1
ATOM 1354 N N . ALA A 1 180 ? -1.148 1.641 -10.793 1.00 96.69 180 ALA A N 1
ATOM 1355 C CA . ALA A 1 180 ? -1.637 0.395 -10.196 1.00 96.69 180 ALA A CA 1
ATOM 1356 C C . ALA A 1 180 ? -3.126 0.160 -10.506 1.00 96.69 180 ALA A C 1
ATOM 1358 O O . ALA A 1 180 ? -3.540 -0.944 -10.849 1.00 96.69 180 ALA A O 1
ATOM 1359 N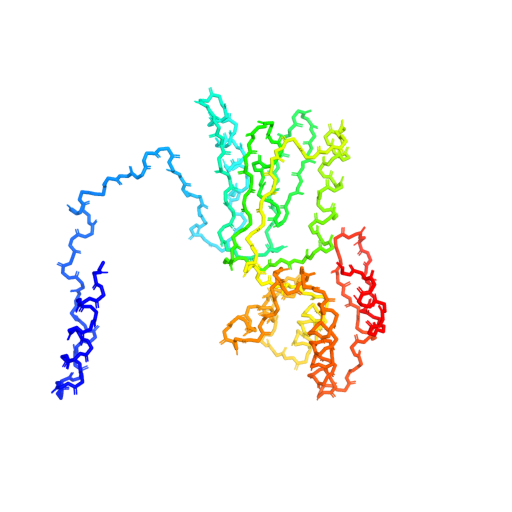 N . ASN A 1 181 ? -3.945 1.218 -10.476 1.00 95.31 181 ASN A N 1
ATOM 1360 C CA . ASN A 1 181 ? -5.344 1.120 -10.890 1.00 95.31 181 ASN A CA 1
ATOM 1361 C C . ASN A 1 181 ? -5.498 0.836 -12.391 1.00 95.31 181 ASN A C 1
ATOM 1363 O O . ASN A 1 181 ? -6.415 0.107 -12.766 1.00 95.31 181 ASN A O 1
ATOM 1367 N N . MET A 1 182 ? -4.620 1.361 -13.255 1.00 94.69 182 MET A N 1
ATOM 1368 C CA . MET A 1 182 ? -4.649 1.033 -14.688 1.00 94.69 182 MET A CA 1
ATOM 1369 C C . MET A 1 182 ? -4.495 -0.474 -14.912 1.00 94.69 182 MET A C 1
ATOM 1371 O O . MET A 1 182 ? -5.229 -1.041 -15.720 1.00 94.69 182 MET A O 1
ATOM 1375 N N . GLU A 1 183 ? -3.621 -1.142 -14.156 1.00 95.75 183 GLU A N 1
ATOM 1376 C CA . GLU A 1 183 ? -3.436 -2.593 -14.255 1.00 95.75 183 GLU A CA 1
ATOM 1377 C C . GLU A 1 183 ? -4.653 -3.397 -13.789 1.00 95.75 183 GLU A C 1
ATOM 1379 O O . GLU A 1 183 ? -4.923 -4.470 -14.334 1.00 95.75 183 GLU A O 1
ATOM 1384 N N . ILE A 1 184 ? -5.430 -2.888 -12.825 1.00 95.62 184 ILE A N 1
ATOM 1385 C CA . ILE A 1 184 ? -6.693 -3.522 -12.409 1.00 95.62 184 ILE A CA 1
ATOM 1386 C C . ILE A 1 184 ? -7.654 -3.574 -13.600 1.00 95.62 184 ILE A C 1
ATOM 1388 O O . ILE A 1 184 ? -8.221 -4.627 -13.903 1.00 95.62 184 ILE A O 1
ATOM 1392 N N . TYR A 1 185 ? -7.810 -2.455 -14.314 1.00 94.75 185 TYR A N 1
ATOM 1393 C CA . TYR A 1 185 ? -8.660 -2.392 -15.506 1.00 94.75 185 TYR A CA 1
ATOM 1394 C C . TYR A 1 185 ? -8.067 -3.170 -16.688 1.00 94.75 185 TYR A C 1
ATOM 1396 O O . TYR A 1 185 ? -8.813 -3.790 -17.448 1.00 94.75 185 TYR A O 1
ATOM 1404 N N . GLY A 1 186 ? -6.737 -3.192 -16.804 1.00 94.25 186 GLY A N 1
ATOM 1405 C CA . GLY A 1 186 ? -5.993 -3.996 -17.775 1.00 94.25 186 GLY A CA 1
ATOM 1406 C C . GLY A 1 186 ? -5.985 -5.498 -17.476 1.00 94.25 186 GLY A C 1
ATOM 1407 O O . GLY A 1 186 ? -5.639 -6.282 -18.355 1.00 94.25 186 GLY A O 1
ATOM 1408 N N . ARG A 1 187 ? -6.410 -5.911 -16.271 1.00 93.62 187 ARG A N 1
ATOM 1409 C CA . ARG A 1 187 ? -6.351 -7.291 -15.754 1.00 93.62 187 ARG A CA 1
ATOM 1410 C C . ARG A 1 187 ? -4.931 -7.866 -15.694 1.00 93.62 187 ARG A C 1
ATOM 1412 O O . ARG A 1 187 ? -4.752 -9.072 -15.840 1.00 93.62 187 ARG A O 1
ATOM 1419 N N . THR A 1 188 ? -3.943 -7.007 -15.469 1.00 94.62 188 THR A N 1
ATOM 1420 C CA . THR A 1 188 ? -2.524 -7.377 -15.349 1.00 94.62 188 THR A CA 1
ATOM 1421 C C . THR A 1 188 ? -1.967 -7.159 -13.947 1.00 94.62 188 THR A C 1
ATOM 1423 O O . THR A 1 188 ? -0.808 -7.481 -13.712 1.00 94.62 188 THR A O 1
ATOM 1426 N N . ALA A 1 189 ? -2.775 -6.624 -13.024 1.00 96.56 189 ALA A N 1
ATOM 1427 C CA . ALA A 1 189 ? -2.315 -6.284 -11.686 1.00 96.56 189 ALA A CA 1
ATOM 1428 C C . ALA A 1 189 ? -1.870 -7.523 -10.906 1.00 96.56 189 ALA A C 1
ATOM 1430 O O . ALA A 1 189 ? -2.631 -8.488 -10.771 1.00 96.56 189 ALA A O 1
ATOM 1431 N N . LEU A 1 190 ? -0.670 -7.446 -10.331 1.00 97.50 190 LEU A N 1
ATOM 1432 C CA . LEU A 1 190 ? -0.258 -8.348 -9.263 1.00 97.50 190 LEU A CA 1
ATOM 1433 C C . LEU A 1 190 ? -1.067 -8.050 -8.002 1.00 97.50 190 LEU A C 1
ATOM 1435 O O . LEU A 1 190 ? -1.453 -6.910 -7.742 1.00 97.50 190 LEU A O 1
ATOM 1439 N N . SER A 1 191 ? -1.308 -9.078 -7.204 1.00 97.44 191 SER A N 1
ATOM 1440 C CA . SER A 1 191 ? -2.042 -9.010 -5.945 1.00 97.44 191 SER A CA 1
ATOM 1441 C C . SER A 1 191 ? -1.227 -9.583 -4.792 1.00 97.44 191 SER A C 1
ATOM 1443 O O . SER A 1 191 ? -0.249 -10.297 -5.004 1.00 97.44 191 SER A O 1
ATOM 1445 N N . VAL A 1 192 ? -1.652 -9.315 -3.555 1.00 96.94 192 VAL A N 1
ATOM 1446 C CA . VAL A 1 192 ? -1.045 -9.896 -2.341 1.00 96.94 192 VAL A CA 1
ATOM 1447 C C . VAL A 1 192 ? -0.940 -11.420 -2.441 1.00 96.94 192 VAL A C 1
ATOM 1449 O O . VAL A 1 192 ? 0.075 -11.994 -2.063 1.00 96.94 192 VAL A O 1
ATOM 1452 N N . ARG A 1 193 ? -1.944 -12.086 -3.020 1.00 96.69 193 ARG A N 1
ATOM 1453 C CA . ARG A 1 193 ? -1.937 -13.530 -3.275 1.00 96.69 193 ARG A CA 1
ATOM 1454 C C . ARG A 1 193 ? -0.719 -13.959 -4.078 1.00 96.69 193 ARG A C 1
ATOM 1456 O O . ARG A 1 193 ? -0.177 -15.025 -3.804 1.00 96.69 193 ARG A O 1
ATOM 1463 N N . ASP A 1 194 ? -0.305 -13.170 -5.059 1.00 96.19 194 ASP A N 1
ATOM 1464 C CA . ASP A 1 194 ? 0.796 -13.544 -5.939 1.00 96.19 194 ASP A CA 1
ATOM 1465 C C . ASP A 1 194 ? 2.135 -13.540 -5.185 1.00 96.19 194 ASP A C 1
ATOM 1467 O O . ASP A 1 194 ? 2.960 -14.403 -5.460 1.00 96.19 194 ASP A O 1
ATOM 1471 N N . LEU A 1 195 ? 2.283 -12.695 -4.152 1.00 94.25 195 LEU A N 1
ATOM 1472 C CA . LEU A 1 195 ? 3.431 -12.698 -3.227 1.00 94.25 195 LEU A CA 1
ATOM 1473 C C . LEU A 1 195 ? 3.460 -13.905 -2.275 1.00 94.25 195 LEU A C 1
ATOM 1475 O O . LEU A 1 195 ? 4.499 -14.228 -1.718 1.00 94.25 195 LEU A O 1
ATOM 1479 N N . THR A 1 196 ? 2.330 -14.592 -2.075 1.00 92.19 196 THR A N 1
ATOM 1480 C CA . THR A 1 196 ? 2.245 -15.757 -1.165 1.00 92.19 196 THR A CA 1
ATOM 1481 C C . THR A 1 196 ? 2.547 -17.095 -1.840 1.00 92.19 196 THR A C 1
ATOM 1483 O O . THR A 1 196 ? 2.461 -18.147 -1.207 1.00 92.19 196 THR A O 1
ATOM 1486 N N . ARG A 1 197 ? 2.848 -17.083 -3.141 1.00 94.06 197 ARG A N 1
ATOM 1487 C CA . ARG A 1 197 ? 3.131 -18.290 -3.923 1.00 94.06 197 ARG A CA 1
ATOM 1488 C C . ARG A 1 197 ? 4.601 -18.681 -3.795 1.00 94.06 197 ARG A C 1
ATOM 1490 O O . ARG A 1 197 ? 5.458 -17.822 -3.651 1.00 94.06 197 ARG A O 1
ATOM 1497 N N . GLU A 1 198 ? 4.906 -19.967 -3.951 1.00 94.06 198 GLU A N 1
ATOM 1498 C CA . GLU A 1 198 ? 6.300 -20.444 -3.980 1.00 94.06 198 GLU A CA 1
ATOM 1499 C C . GLU A 1 198 ? 7.118 -19.801 -5.114 1.00 94.06 198 GLU A C 1
ATOM 1501 O O . GLU A 1 198 ? 8.310 -19.564 -4.960 1.00 94.06 198 GLU A O 1
ATOM 1506 N N . ASP A 1 199 ? 6.474 -19.484 -6.242 1.00 93.31 199 ASP A N 1
ATOM 1507 C CA . ASP A 1 199 ? 7.088 -18.909 -7.441 1.00 93.31 199 ASP A CA 1
ATOM 1508 C C . ASP A 1 199 ? 6.865 -17.394 -7.590 1.00 93.31 199 ASP A C 1
ATOM 1510 O O . ASP A 1 199 ? 6.932 -16.868 -8.706 1.00 93.31 199 ASP A O 1
ATOM 1514 N N . TRP A 1 200 ? 6.579 -16.689 -6.488 1.00 95.44 200 TRP A N 1
ATOM 1515 C CA . TRP A 1 200 ? 6.152 -15.285 -6.502 1.00 95.44 200 TRP A CA 1
ATOM 1516 C C . TRP A 1 200 ? 7.106 -14.349 -7.260 1.00 95.44 200 TRP A C 1
ATOM 1518 O O . TRP A 1 200 ? 6.654 -13.468 -7.996 1.00 95.44 200 TRP A O 1
ATOM 1528 N N . GLU A 1 201 ? 8.421 -14.572 -7.154 1.00 97.38 201 GLU A N 1
ATOM 1529 C CA . GLU A 1 201 ? 9.431 -13.744 -7.818 1.00 97.38 201 GLU A CA 1
ATOM 1530 C C . GLU A 1 201 ? 9.251 -13.703 -9.333 1.00 97.38 201 GLU A C 1
ATOM 1532 O O . GLU A 1 201 ? 9.502 -12.675 -9.959 1.00 97.38 201 GLU A O 1
ATOM 1537 N N . LYS A 1 202 ? 8.808 -14.803 -9.953 1.00 96.81 202 LYS A N 1
ATOM 1538 C CA . LYS A 1 202 ? 8.697 -14.882 -11.411 1.00 96.81 202 LYS A CA 1
ATOM 1539 C C . LYS A 1 202 ? 7.748 -13.810 -11.949 1.00 96.81 202 LYS A C 1
ATOM 1541 O O . LYS A 1 202 ? 8.125 -13.059 -12.848 1.00 96.81 202 LYS A O 1
ATOM 1546 N N . GLY A 1 203 ? 6.543 -13.721 -11.380 1.00 95.06 203 GLY A N 1
ATOM 1547 C CA . GLY A 1 203 ? 5.542 -12.730 -11.786 1.00 95.06 203 GLY A CA 1
ATOM 1548 C C . GLY A 1 203 ? 5.993 -11.301 -11.482 1.00 95.06 203 GLY A C 1
ATOM 1549 O O . GLY A 1 203 ? 5.817 -10.399 -12.299 1.00 95.06 203 GLY A O 1
ATOM 1550 N N . THR A 1 204 ? 6.656 -11.102 -10.345 1.00 97.44 204 THR A N 1
ATOM 1551 C CA . THR A 1 204 ? 7.180 -9.797 -9.926 1.00 97.44 204 THR A CA 1
ATOM 1552 C C . THR A 1 204 ? 8.325 -9.304 -10.819 1.00 97.44 204 THR A C 1
ATOM 1554 O O . THR A 1 204 ? 8.355 -8.131 -11.197 1.00 97.44 204 THR A O 1
ATOM 1557 N N . ARG A 1 205 ? 9.229 -10.192 -11.247 1.00 98.25 205 ARG A N 1
ATOM 1558 C CA . ARG A 1 205 ? 10.299 -9.884 -12.213 1.00 98.25 205 ARG A CA 1
ATOM 1559 C C . ARG A 1 205 ? 9.737 -9.593 -13.602 1.00 98.25 205 ARG A C 1
ATOM 1561 O O . ARG A 1 205 ? 10.169 -8.653 -14.265 1.00 98.25 205 ARG A O 1
ATOM 1568 N N . GLU A 1 206 ? 8.741 -10.359 -14.050 1.00 97.44 206 GLU A N 1
ATOM 1569 C CA . GLU A 1 206 ? 8.023 -10.076 -15.301 1.00 97.44 206 GLU A CA 1
ATOM 1570 C C . GLU A 1 206 ? 7.371 -8.684 -15.271 1.00 97.44 206 GLU A C 1
ATOM 1572 O O . GLU A 1 206 ? 7.501 -7.923 -16.236 1.00 97.44 206 GLU A O 1
ATOM 1577 N N . HIS A 1 207 ? 6.758 -8.315 -14.145 1.00 97.81 207 HIS A N 1
ATOM 1578 C CA . HIS A 1 207 ? 6.208 -6.983 -13.910 1.00 97.81 207 HIS A CA 1
ATOM 1579 C C . HIS A 1 207 ? 7.293 -5.890 -13.934 1.00 97.81 207 HIS A C 1
ATOM 1581 O O . HIS A 1 207 ? 7.137 -4.889 -14.634 1.00 97.81 207 HIS A O 1
ATOM 1587 N N . PHE A 1 208 ? 8.429 -6.088 -13.258 1.00 98.56 208 PHE A N 1
ATOM 1588 C CA . PHE A 1 208 ? 9.557 -5.149 -13.306 1.00 98.56 208 PHE A CA 1
ATOM 1589 C C . PHE A 1 208 ? 10.025 -4.892 -14.746 1.00 98.56 208 PHE A C 1
ATOM 1591 O O . PHE A 1 208 ? 10.127 -3.748 -15.193 1.00 98.56 208 PHE A O 1
ATOM 1598 N N . ARG A 1 209 ? 10.236 -5.962 -15.521 1.00 98.44 209 ARG A N 1
ATOM 1599 C CA . ARG A 1 209 ? 10.673 -5.884 -16.925 1.00 98.44 209 ARG A CA 1
ATOM 1600 C C . ARG A 1 209 ? 9.634 -5.234 -17.832 1.00 98.44 209 ARG A C 1
ATOM 1602 O O . ARG A 1 209 ? 10.003 -4.573 -18.803 1.00 98.44 209 ARG A O 1
ATOM 1609 N N . LEU A 1 210 ? 8.344 -5.424 -17.552 1.00 97.44 210 LEU A N 1
ATOM 1610 C CA . LEU A 1 210 ? 7.272 -4.730 -18.262 1.00 97.44 210 LEU A CA 1
ATOM 1611 C C . LEU A 1 210 ? 7.395 -3.217 -18.063 1.00 97.44 210 LEU A C 1
ATOM 1613 O O . LEU A 1 210 ? 7.416 -2.473 -19.044 1.00 97.44 210 LEU A O 1
ATOM 1617 N N . TYR A 1 211 ? 7.549 -2.773 -16.817 1.00 98.25 211 TYR A N 1
ATOM 1618 C CA . TYR A 1 211 ? 7.704 -1.357 -16.500 1.00 98.25 211 TYR A CA 1
ATOM 1619 C C . TYR A 1 211 ? 9.001 -0.766 -17.048 1.00 98.25 211 TYR A C 1
ATOM 1621 O O . TYR A 1 211 ? 8.966 0.340 -17.581 1.00 98.25 211 TYR A O 1
ATOM 1629 N N . GLN A 1 212 ? 10.106 -1.519 -17.036 1.00 98.50 212 GLN A N 1
ATOM 1630 C CA . GLN A 1 212 ? 11.342 -1.142 -17.731 1.00 98.50 212 GLN A CA 1
ATOM 1631 C C . GLN A 1 212 ? 11.082 -0.856 -19.217 1.00 98.50 212 GLN A C 1
ATOM 1633 O O . GLN A 1 212 ? 11.483 0.187 -19.728 1.00 98.50 212 GLN A O 1
ATOM 1638 N N . LYS A 1 213 ? 10.360 -1.740 -19.920 1.00 98.19 213 LYS A N 1
ATOM 1639 C CA . LYS A 1 213 ? 10.002 -1.511 -21.330 1.00 98.19 213 LYS A CA 1
ATOM 1640 C C . LYS A 1 213 ? 9.127 -0.269 -21.499 1.00 98.19 213 LYS A C 1
ATOM 1642 O O . LYS A 1 213 ? 9.365 0.509 -22.419 1.00 98.19 213 LYS A O 1
ATOM 1647 N N . MET A 1 214 ? 8.154 -0.051 -20.615 1.00 96.75 214 MET A N 1
ATOM 1648 C CA . MET A 1 214 ? 7.284 1.128 -20.679 1.00 96.75 214 MET A CA 1
ATOM 1649 C C . MET A 1 214 ? 8.063 2.438 -20.510 1.00 96.75 214 MET A C 1
ATOM 1651 O O . MET A 1 214 ? 7.871 3.358 -21.303 1.00 96.75 214 MET A O 1
ATOM 1655 N N . VAL A 1 215 ? 8.959 2.527 -19.522 1.00 97.75 215 VAL A N 1
ATOM 1656 C CA . VAL A 1 215 ? 9.747 3.752 -19.293 1.00 97.75 215 VAL A CA 1
ATOM 1657 C C . VAL A 1 215 ? 10.843 3.956 -20.343 1.00 97.75 215 VAL A C 1
ATOM 1659 O O . VAL A 1 215 ? 11.152 5.099 -20.678 1.00 97.75 215 VAL A O 1
ATOM 1662 N N . SER A 1 216 ? 11.359 2.879 -20.950 1.00 97.69 216 SER A N 1
ATOM 1663 C CA . SER A 1 216 ? 12.333 2.966 -22.049 1.00 97.69 216 SER A CA 1
ATOM 1664 C C . SER A 1 216 ? 11.776 3.670 -23.293 1.00 97.69 216 SER A C 1
ATOM 1666 O O . SER A 1 216 ? 12.522 4.340 -24.004 1.00 97.69 216 SER A O 1
ATOM 1668 N N . GLY A 1 217 ? 10.454 3.624 -23.514 1.00 95.94 217 GLY A N 1
ATOM 1669 C CA . GLY A 1 217 ? 9.787 4.400 -24.569 1.00 95.94 217 GLY A CA 1
ATOM 1670 C C . GLY A 1 217 ? 9.921 5.919 -24.398 1.00 95.94 217 GLY A C 1
ATOM 1671 O O . GLY A 1 217 ? 9.795 6.655 -25.372 1.00 95.94 217 GLY A O 1
ATOM 1672 N N . PHE A 1 218 ? 10.233 6.379 -23.183 1.00 95.44 218 PHE A N 1
ATOM 1673 C CA . PHE A 1 218 ? 10.547 7.771 -22.850 1.00 95.44 218 PHE A CA 1
ATOM 1674 C C . PHE A 1 218 ? 12.060 8.017 -22.698 1.00 95.44 218 PHE A C 1
ATOM 1676 O O . PHE A 1 218 ? 12.472 9.057 -22.187 1.00 95.44 218 PHE A O 1
ATOM 1683 N N . GLY A 1 219 ? 12.902 7.055 -23.094 1.00 97.00 219 GLY A N 1
ATOM 1684 C CA . GLY A 1 219 ? 14.357 7.140 -22.961 1.00 97.00 219 GLY A CA 1
ATOM 1685 C C . GLY A 1 219 ? 14.856 7.107 -21.513 1.00 97.00 219 GLY A C 1
ATOM 1686 O O . GLY A 1 219 ? 15.882 7.716 -21.217 1.00 97.00 219 GLY A O 1
ATOM 1687 N N . LYS A 1 220 ? 14.122 6.457 -20.599 1.00 97.81 220 LYS A N 1
ATOM 1688 C CA . LYS A 1 220 ? 14.503 6.308 -19.185 1.00 97.81 220 LYS A CA 1
ATOM 1689 C C . LYS A 1 220 ? 14.868 4.860 -18.866 1.00 97.81 220 LYS A C 1
ATOM 1691 O O . LYS A 1 220 ? 14.296 3.937 -19.439 1.00 97.81 220 LYS A O 1
ATOM 1696 N N . GLU A 1 221 ? 15.733 4.687 -17.873 1.00 98.12 221 GLU A N 1
ATOM 1697 C CA . GLU A 1 221 ? 16.040 3.398 -17.250 1.00 98.12 221 GLU A CA 1
ATOM 1698 C C . GLU A 1 221 ? 15.308 3.286 -15.912 1.00 98.12 221 GLU A C 1
ATOM 1700 O O . GLU A 1 221 ? 15.403 4.191 -15.081 1.00 98.12 221 GLU A O 1
ATOM 1705 N N . LEU A 1 222 ? 14.563 2.198 -15.685 1.00 98.38 222 LEU A N 1
ATOM 1706 C CA . LEU A 1 222 ? 13.690 2.080 -14.512 1.00 98.38 222 LEU A CA 1
ATOM 1707 C C . LEU A 1 222 ? 14.475 2.185 -13.206 1.00 98.38 222 LEU A C 1
ATOM 1709 O O . LEU A 1 222 ? 14.064 2.909 -12.301 1.00 98.38 222 LEU A O 1
ATOM 1713 N N . GLY A 1 223 ? 15.621 1.506 -13.132 1.00 97.81 223 GLY A N 1
ATOM 1714 C CA . GLY A 1 223 ? 16.468 1.498 -11.941 1.00 97.81 223 GLY A CA 1
ATOM 1715 C C . GLY A 1 223 ? 17.086 2.852 -11.591 1.00 97.81 223 GLY A C 1
ATOM 1716 O O . GLY A 1 223 ? 17.499 3.069 -10.450 1.00 97.81 223 GLY A O 1
ATOM 1717 N N . ASP A 1 224 ? 17.112 3.791 -12.536 1.00 98.00 224 ASP A N 1
ATOM 1718 C CA . ASP A 1 224 ? 17.658 5.136 -12.348 1.00 98.00 224 ASP A CA 1
ATOM 1719 C C . ASP A 1 224 ? 16.614 6.109 -11.798 1.00 98.00 224 ASP A C 1
ATOM 1721 O O . ASP A 1 224 ? 16.966 7.169 -11.282 1.00 98.00 224 ASP A O 1
ATOM 1725 N N . ILE A 1 225 ? 15.329 5.753 -11.871 1.00 97.69 225 ILE A N 1
ATOM 1726 C CA . ILE A 1 225 ? 14.239 6.626 -11.449 1.00 97.69 225 ILE A CA 1
ATOM 1727 C C . ILE A 1 225 ? 14.151 6.649 -9.924 1.00 97.69 225 ILE A C 1
ATOM 1729 O O . ILE A 1 225 ? 14.090 5.616 -9.258 1.00 97.69 225 ILE A O 1
ATOM 1733 N N . GLU A 1 226 ? 14.096 7.855 -9.373 1.00 95.69 226 GLU A N 1
ATOM 1734 C CA . GLU A 1 226 ? 13.901 8.095 -7.950 1.00 95.69 226 GLU A CA 1
ATOM 1735 C C . GLU A 1 226 ? 12.413 8.181 -7.589 1.00 95.69 226 GLU A C 1
ATOM 1737 O O . GLU A 1 226 ? 11.642 8.928 -8.203 1.00 95.69 226 GLU A O 1
ATOM 1742 N N . VAL A 1 227 ? 12.017 7.450 -6.549 1.00 94.12 227 VAL A N 1
ATOM 1743 C CA . VAL A 1 227 ? 10.640 7.342 -6.060 1.00 94.12 227 VAL A CA 1
ATOM 1744 C C . VAL A 1 227 ? 10.540 7.735 -4.587 1.00 94.12 227 VAL A C 1
ATOM 1746 O O . VAL A 1 227 ? 11.481 7.575 -3.807 1.00 94.12 227 VAL A O 1
ATOM 1749 N N . TYR A 1 228 ? 9.380 8.270 -4.201 1.00 87.81 228 TYR A N 1
ATOM 1750 C CA . TYR A 1 228 ? 9.078 8.579 -2.805 1.00 87.81 228 TYR A CA 1
ATOM 1751 C C . TYR A 1 228 ? 8.726 7.309 -2.038 1.00 87.81 228 TYR A C 1
ATOM 1753 O O . TYR A 1 228 ? 7.882 6.535 -2.484 1.00 87.81 228 TYR A O 1
ATOM 1761 N N . THR A 1 229 ? 9.288 7.154 -0.842 1.00 83.50 229 THR A N 1
ATOM 1762 C CA . THR A 1 229 ? 8.944 6.067 0.085 1.00 83.50 229 THR A CA 1
ATOM 1763 C C . THR A 1 229 ? 8.242 6.622 1.318 1.00 83.50 229 THR A C 1
ATOM 1765 O O . THR A 1 229 ? 8.091 7.838 1.465 1.00 83.50 229 THR A O 1
ATOM 1768 N N . MET A 1 230 ? 7.727 5.754 2.186 1.00 83.44 230 MET A N 1
ATOM 1769 C CA . MET A 1 230 ? 7.342 6.159 3.543 1.00 83.44 230 MET A CA 1
ATOM 1770 C C . MET A 1 230 ? 8.500 6.045 4.548 1.00 83.44 230 MET A C 1
ATOM 1772 O O . MET A 1 230 ? 8.363 6.519 5.671 1.00 83.44 230 MET A O 1
ATOM 1776 N N . ALA A 1 231 ? 9.632 5.449 4.155 1.00 73.75 231 ALA A N 1
ATOM 1777 C CA . ALA A 1 231 ? 10.759 5.170 5.043 1.00 73.75 231 ALA A CA 1
ATOM 1778 C C . ALA A 1 231 ? 11.575 6.426 5.366 1.00 73.75 231 ALA A C 1
ATOM 1780 O O . ALA A 1 231 ? 12.100 6.566 6.470 1.00 73.75 231 ALA A O 1
ATOM 1781 N N . SER A 1 232 ? 11.697 7.342 4.404 1.00 72.50 232 SER A N 1
ATOM 1782 C CA . SER A 1 232 ? 12.473 8.567 4.560 1.00 72.50 232 SER A CA 1
ATOM 1783 C C . SER A 1 232 ? 11.859 9.733 3.785 1.00 72.50 232 SER A C 1
ATOM 1785 O O . SER A 1 232 ? 11.024 9.561 2.896 1.00 72.50 232 SER A O 1
ATOM 1787 N N . ALA A 1 233 ? 12.279 10.948 4.145 1.00 72.38 233 ALA A N 1
ATOM 1788 C CA . ALA A 1 233 ? 11.946 12.157 3.394 1.00 72.38 233 ALA A CA 1
ATOM 1789 C C . ALA A 1 233 ? 12.687 12.232 2.045 1.00 72.38 233 ALA A C 1
ATOM 1791 O O . ALA A 1 233 ? 12.299 13.005 1.167 1.00 72.38 233 ALA A O 1
ATOM 1792 N N . GLU A 1 234 ? 13.750 11.443 1.884 1.00 82.06 234 GLU A N 1
ATOM 1793 C CA . GLU A 1 234 ? 14.553 11.385 0.670 1.00 82.06 234 GLU A CA 1
ATOM 1794 C C . GLU A 1 234 ? 13.961 10.383 -0.319 1.00 82.06 234 GLU A C 1
ATOM 1796 O O . GLU A 1 234 ? 13.371 9.364 0.047 1.00 82.06 234 GLU A O 1
ATOM 1801 N N . LYS A 1 235 ? 14.114 10.676 -1.610 1.00 89.62 235 LYS A N 1
ATOM 1802 C CA . LYS A 1 235 ? 13.751 9.705 -2.636 1.00 89.62 235 LYS A CA 1
ATOM 1803 C C . LYS A 1 235 ? 14.805 8.610 -2.685 1.00 89.62 235 LYS A C 1
ATOM 1805 O O . LYS A 1 235 ? 15.986 8.876 -2.479 1.00 89.62 235 LYS A O 1
ATOM 1810 N N . ARG A 1 236 ? 14.383 7.393 -3.021 1.00 93.44 236 ARG A N 1
ATOM 1811 C CA . ARG A 1 236 ? 15.308 6.304 -3.344 1.00 93.44 236 ARG A CA 1
ATOM 1812 C C . ARG A 1 236 ? 15.135 5.876 -4.784 1.00 93.44 236 ARG A C 1
ATOM 1814 O O . ARG A 1 236 ? 14.035 5.946 -5.327 1.00 93.44 236 ARG A O 1
ATOM 1821 N N . ARG A 1 237 ? 16.213 5.402 -5.397 1.00 96.50 237 ARG A N 1
ATOM 1822 C CA . ARG A 1 237 ? 16.139 4.765 -6.711 1.00 96.50 237 ARG A CA 1
ATOM 1823 C C . ARG A 1 237 ? 15.313 3.485 -6.637 1.00 96.50 237 ARG A C 1
ATOM 1825 O O . ARG A 1 237 ? 15.314 2.798 -5.612 1.00 96.50 237 ARG A O 1
ATOM 1832 N N . VAL A 1 238 ? 14.640 3.145 -7.736 1.00 97.31 238 VAL A N 1
ATOM 1833 C CA . VAL A 1 238 ? 14.070 1.799 -7.892 1.00 97.31 238 VAL A CA 1
ATOM 1834 C C . VAL A 1 238 ? 15.193 0.756 -7.872 1.00 97.31 238 VAL A C 1
ATOM 1836 O O . VAL A 1 238 ? 15.021 -0.306 -7.285 1.00 97.31 238 VAL A O 1
ATOM 1839 N N . GLY A 1 239 ? 16.366 1.066 -8.425 1.00 97.62 239 GLY A N 1
ATOM 1840 C CA . GLY A 1 239 ? 17.496 0.140 -8.444 1.00 97.62 239 GLY A CA 1
ATOM 1841 C C . GLY A 1 239 ? 17.313 -1.017 -9.427 1.00 97.62 239 GLY A C 1
ATOM 1842 O O . GLY A 1 239 ? 16.432 -1.014 -10.288 1.00 97.62 239 GLY A O 1
ATOM 1843 N N . THR A 1 240 ? 18.202 -1.992 -9.326 1.00 98.31 240 THR A N 1
ATOM 1844 C CA . THR A 1 240 ? 18.211 -3.201 -10.151 1.00 98.31 240 THR A CA 1
ATOM 1845 C C . THR A 1 240 ? 16.988 -4.085 -9.891 1.00 98.31 240 THR A C 1
ATOM 1847 O O . THR A 1 240 ? 16.284 -3.929 -8.894 1.00 98.31 240 THR A O 1
ATOM 1850 N N . GLU A 1 241 ? 16.740 -5.044 -10.789 1.00 98.31 241 GLU A N 1
ATOM 1851 C CA . GLU A 1 241 ? 15.675 -6.037 -10.598 1.00 98.31 241 GLU A CA 1
ATOM 1852 C C . GLU A 1 241 ? 15.858 -6.819 -9.286 1.00 98.31 241 GLU A C 1
ATOM 1854 O O . GLU A 1 241 ? 14.877 -7.034 -8.586 1.00 98.31 241 GLU A O 1
ATOM 1859 N N . GLU A 1 242 ? 17.094 -7.179 -8.918 1.00 98.06 242 GLU A N 1
ATOM 1860 C CA . GLU A 1 242 ? 17.373 -7.879 -7.652 1.00 98.06 242 GLU A CA 1
ATOM 1861 C C . GLU A 1 242 ? 17.084 -7.001 -6.439 1.00 98.06 242 GLU A C 1
ATOM 1863 O O . GLU A 1 242 ? 16.322 -7.395 -5.566 1.00 98.06 242 GLU A O 1
ATOM 1868 N N . GLU A 1 243 ? 17.594 -5.767 -6.421 1.00 96.81 243 GLU A N 1
ATOM 1869 C CA . GLU A 1 243 ? 17.321 -4.844 -5.315 1.00 96.81 243 GLU A CA 1
ATOM 1870 C C . GLU A 1 243 ? 15.819 -4.563 -5.163 1.00 96.81 243 GLU A C 1
ATOM 1872 O O . GLU A 1 243 ? 15.354 -4.285 -4.061 1.00 96.81 243 GLU A O 1
ATOM 1877 N N . PHE A 1 244 ? 15.056 -4.583 -6.261 1.00 96.31 244 PHE A N 1
ATOM 1878 C CA . PHE A 1 244 ? 13.601 -4.463 -6.228 1.00 96.31 244 PHE A CA 1
ATOM 1879 C C . PHE A 1 244 ? 12.917 -5.687 -5.621 1.00 96.31 244 PHE A C 1
ATOM 1881 O O . PHE A 1 244 ? 11.991 -5.510 -4.830 1.00 96.31 244 PHE A O 1
ATOM 1888 N N . ILE A 1 245 ? 13.368 -6.892 -5.967 1.00 96.19 245 ILE A N 1
ATOM 1889 C CA . ILE A 1 245 ? 12.840 -8.145 -5.421 1.00 96.19 245 ILE A CA 1
ATOM 1890 C C . ILE A 1 245 ? 13.165 -8.273 -3.932 1.00 96.19 245 ILE A C 1
ATOM 1892 O O . ILE A 1 245 ? 12.260 -8.554 -3.156 1.00 96.19 245 ILE A O 1
ATOM 1896 N N . ASP A 1 246 ? 14.394 -7.959 -3.519 1.00 93.25 246 ASP A N 1
ATOM 1897 C CA . ASP A 1 246 ? 14.853 -8.055 -2.124 1.00 93.25 246 ASP A CA 1
ATOM 1898 C C . ASP A 1 246 ? 14.074 -7.157 -1.142 1.00 93.25 246 ASP A C 1
ATOM 1900 O O . ASP A 1 246 ? 14.174 -7.323 0.074 1.00 93.25 246 ASP A O 1
ATOM 1904 N N . ARG A 1 247 ? 13.320 -6.172 -1.647 1.00 89.81 247 ARG A N 1
ATOM 1905 C CA . ARG A 1 247 ? 12.520 -5.244 -0.829 1.00 89.81 247 ARG A CA 1
ATOM 1906 C C . ARG A 1 247 ? 11.058 -5.652 -0.658 1.00 89.81 247 ARG A C 1
ATOM 1908 O O . ARG A 1 247 ? 10.355 -4.981 0.103 1.00 89.81 247 ARG A O 1
ATOM 1915 N N . LEU A 1 248 ? 10.581 -6.656 -1.393 1.00 86.06 248 LEU A N 1
ATOM 1916 C CA . LEU A 1 248 ? 9.194 -7.133 -1.338 1.00 86.06 248 LEU A CA 1
ATOM 1917 C C . LEU A 1 248 ? 9.040 -8.306 -0.374 1.00 86.06 248 LEU A C 1
ATOM 1919 O O . LEU A 1 248 ? 7.990 -8.314 0.309 1.00 86.06 248 LEU A O 1
#

Foldseek 3Di:
DDPVVVVVLVVCVVPDPDPPSVPPPPPDPVVPPPPPPPPPDDDQDDPDDDDPQSLAVQLVVLVVVVVVHEAEFEDAAEEQQDWRWDQDPNFIATDRQWGPSQQAARYETEYHLRYAYAPLQVVVSQVRSCVRVVHPGGNYHYYYPQNNFYQALLLLQVLVLCCVVHPPSPPDPSSSRVVSVVCVVVVLTDGNNLVVDPCSLVSLLVVSVVSQVVCVVVVDGQQQGWGDDPPDPGTDGCHDSVVRVVSD

Secondary structure (DSSP, 8-state):
--HHHHHHHHHHHHH---TTGGG------TTTS-----TT------SSSS-SSHHHHHHHHHHHHHTTS--EEEEEEE-TT--EEEEETTEEEEESSS-GGGGSTT-EEEEEEEE-B-HHHHHHHHHHHHHHHT-SS-SSEEEE-TTPBB--HHHHHHHHHHHHH-SS-TT--SSSHHHHHHHHHHT---BHHHHTSTTHHHHHHHHHHHHHHHHHTTT--GGG-EEE-SS-SSEEE---HHHHHTT-

Sequence (248 aa):
MRTAEVLSIYHDLKNSKNPNILSKPLNLDILSMNHEKRPNSASVEDAFFGDSGKGSVVAKLNEKLAKKGKVFSLRANGGANAGHEADINGKKIVTHQIPMGVVKEGATAFISRGMVLHPEDVLIEIDHINKSLDTPELPGNLIIDYNTPLALDTHRAYESVLNQETTGGRGSTGRGIAPANMEIYGRTALSVRDLTREDWEKGTREHFRLYQKMVSGFGKELGDIEVYTMASAEKRRVGTEEEFIDRL

Radius of gyration: 21.71 Å; chains: 1; bounding box: 58×38×57 Å

pLDDT: mean 85.27, std 14.64, range [44.47, 98.56]